Protein AF-A0A380CRY5-F1 (afdb_monomer_lite)

Organism: Sphingobacterium spiritivorum (NCBI:txid258)

Sequence (303 aa):
MSHEGPAIVSTTIEETLVLAEKGNSVLFLAHTAGLASQKNFSAFVPVFWSTIFFPGAGTQTLGASIANTHPAMALFPSGEALDWQWQDLCNHSRGTVLDGEALSISPIVQPIDDFHNNKKLAAIYEIRYGKGKILICGYDLENQLDNRPAARQLRSSLLHYMNSDKFNPQQTLTKGWLINKYTPVEEEEKAGKTTASSDVIIKMPAETQFRKISAQKYEITSTTLALGTIRIKGANIRYPFTYEVWINGRKATLTEDRAGWMKTTYFREDFEDKKLMIEFRPTNGSKPFELKGIEMNPEANGS

Secondar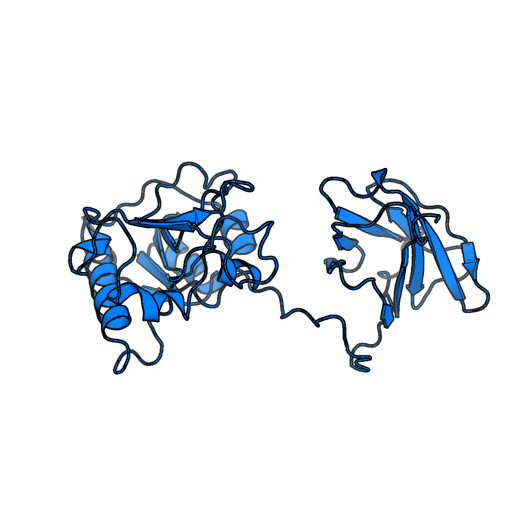y structure (DSSP, 8-state):
---PPSPEEESSHHHHHHHHHTT-EEEEETTSSS-GGGGGGS-SSPPSS-TTTSTTSS--EEEEEE-TTSGGGTTS---SS--GGGHHHHHTB--EE--GGGTT---SEEEEE-TTT--BEESEEEEEETTEEEEEE-B--SSSTTT-HHHHHHHHHHHHHHTSTT-----B--HHHHHHHHSPP-----S----TTSSSEEE--TTEEEEEEETTEEEEEESS--EEEEEEEETT--SSPSEEEEETTEEPP-EE-TTS-EEEEEEGGG-BTTEEEEEEEESSSPPPP-EEEEEEEEPPPP-

pLDDT: mean 82.96, std 16.77, range [30.03, 98.75]

Foldseek 3Di:
DDQADAEAEDAALVVVQVCLLVAHHYEHALLVFFEPLQLQQFALDADDPACVVVPPPSHQFRWKAAQCVQQLNPQAPDDRTDDDLCHQQSVRFGKFFQDDLRPPWDENIWTAGTPVVRTTIHQWTKAHHNNYIYIYHGTPLDPPCVVRVSSVRSVVSNSVCSSDPSRDHDRHDDPVVSCNGTHYDPDDPQPDDPDPPDLEAEAEDNQKDKADPDLFKIKIAGDDFFKWKKWWAWPDQDPVGQKFKAKLNHTFDWDADPVGITMTMDGPVSCDVRMIMIGIGGPPPDDRTGTSYMHIDGDDPDD

Structure (mmCIF, N/CA/C/O backbone):
data_AF-A0A380CRY5-F1
#
_entry.id   AF-A0A380CRY5-F1
#
loop_
_atom_site.group_PDB
_atom_site.id
_atom_site.type_symbol
_atom_site.label_atom_id
_atom_site.label_alt_id
_atom_site.label_comp_id
_atom_site.label_asym_id
_atom_site.label_entity_id
_atom_site.label_seq_id
_atom_site.pdbx_PDB_ins_code
_atom_site.Cartn_x
_atom_site.Cartn_y
_atom_site.Cartn_z
_atom_site.occupancy
_atom_site.B_iso_or_equiv
_atom_site.auth_seq_id
_atom_site.auth_comp_id
_atom_site.auth_asym_id
_atom_site.auth_atom_id
_atom_site.pdbx_PDB_model_num
ATOM 1 N N . MET A 1 1 ? -24.065 -17.528 12.362 1.00 34.31 1 MET A N 1
ATOM 2 C CA . MET A 1 1 ? -22.942 -16.569 12.314 1.00 34.31 1 MET A CA 1
ATOM 3 C C . MET A 1 1 ? -23.296 -15.537 11.263 1.00 34.31 1 MET A C 1
ATOM 5 O O . MET A 1 1 ? -23.758 -15.920 10.200 1.00 34.31 1 MET A O 1
ATOM 9 N N . SER A 1 2 ? -23.258 -14.260 11.622 1.00 34.78 2 SER A N 1
ATOM 10 C CA . SER A 1 2 ? -23.727 -13.139 10.805 1.00 34.78 2 SER A CA 1
ATOM 11 C C . SER A 1 2 ? -22.873 -12.980 9.547 1.00 34.78 2 SER A C 1
ATOM 13 O O . SER A 1 2 ? -21.691 -12.672 9.665 1.00 34.78 2 SER A O 1
ATOM 15 N N . HIS A 1 3 ? -23.467 -13.169 8.367 1.00 36.31 3 HIS A N 1
ATOM 16 C CA . HIS A 1 3 ? -22.875 -12.706 7.114 1.00 36.31 3 HIS A CA 1
ATOM 17 C C . HIS A 1 3 ? -22.735 -11.177 7.188 1.00 36.31 3 HIS A C 1
ATOM 19 O O . HIS A 1 3 ? -23.734 -10.458 7.195 1.00 36.31 3 HIS A O 1
ATOM 25 N N . GLU A 1 4 ? -21.499 -10.690 7.303 1.00 54.69 4 GLU A N 1
ATOM 26 C CA . GLU A 1 4 ? -21.156 -9.309 6.957 1.00 54.69 4 GLU A CA 1
ATOM 27 C C . GLU A 1 4 ? -21.516 -9.108 5.474 1.00 54.69 4 GLU A C 1
ATOM 29 O O . GLU A 1 4 ? -21.344 -10.023 4.667 1.00 54.69 4 GLU A O 1
ATOM 34 N N . GLY A 1 5 ? -22.107 -7.961 5.126 1.00 64.81 5 GLY A N 1
ATOM 35 C CA . GLY A 1 5 ? -22.554 -7.667 3.760 1.00 64.81 5 GLY A CA 1
ATOM 36 C C . GLY A 1 5 ? -21.426 -7.745 2.716 1.00 64.81 5 GLY A C 1
ATOM 37 O O . GLY A 1 5 ? -20.255 -7.879 3.079 1.00 64.81 5 GLY A O 1
ATOM 38 N N . PRO A 1 6 ? -21.756 -7.657 1.414 1.00 87.00 6 PRO A N 1
ATOM 39 C CA . PRO A 1 6 ? -20.765 -7.788 0.351 1.00 87.00 6 PRO A CA 1
ATOM 40 C C . PRO A 1 6 ? -19.624 -6.778 0.516 1.00 87.00 6 PRO A C 1
ATOM 42 O O . PRO A 1 6 ? -19.846 -5.645 0.945 1.00 87.00 6 PRO A O 1
ATOM 45 N N . ALA A 1 7 ? -18.410 -7.187 0.145 1.00 93.50 7 ALA A N 1
ATOM 46 C CA . ALA A 1 7 ? -17.227 -6.339 0.185 1.00 93.50 7 ALA A CA 1
ATOM 47 C C . ALA A 1 7 ? -17.455 -5.020 -0.576 1.00 93.50 7 ALA A C 1
ATOM 49 O O . ALA A 1 7 ? -17.909 -5.019 -1.724 1.00 93.50 7 ALA A O 1
ATOM 50 N N . ILE A 1 8 ? -17.117 -3.903 0.067 1.00 97.31 8 ILE A N 1
ATOM 51 C CA . ILE A 1 8 ? -17.314 -2.546 -0.454 1.00 97.31 8 ILE A CA 1
ATOM 52 C C . ILE A 1 8 ? -15.979 -2.021 -0.978 1.00 97.31 8 ILE A C 1
ATOM 54 O O . ILE A 1 8 ? -14.954 -2.191 -0.325 1.00 97.31 8 ILE A O 1
ATOM 58 N N . VAL A 1 9 ? -15.973 -1.381 -2.145 1.00 97.00 9 VAL A N 1
ATOM 59 C CA . VAL A 1 9 ? -14.764 -0.764 -2.711 1.00 97.00 9 VAL A CA 1
ATOM 60 C C . VAL A 1 9 ? -14.695 0.701 -2.289 1.00 97.00 9 VAL A C 1
ATOM 62 O O . VAL A 1 9 ? -15.703 1.396 -2.357 1.00 97.00 9 VAL A O 1
ATOM 65 N N . SER A 1 10 ? -13.515 1.160 -1.876 1.00 95.94 10 SER A N 1
ATOM 66 C CA . SER A 1 10 ? -13.230 2.565 -1.570 1.00 95.94 10 SER A CA 1
ATOM 67 C C . SER A 1 10 ? -11.856 2.960 -2.110 1.00 95.94 10 SER A C 1
ATOM 69 O O . SER A 1 10 ? -10.966 2.121 -2.259 1.00 95.94 10 SER A O 1
ATOM 71 N N . THR A 1 11 ? -11.682 4.246 -2.398 1.00 92.50 11 THR A N 1
ATOM 72 C CA . THR A 1 11 ? -10.465 4.821 -2.995 1.00 92.50 11 THR A CA 1
ATOM 73 C C . THR A 1 11 ? -9.804 5.868 -2.104 1.00 92.50 11 THR A C 1
ATOM 75 O O . THR A 1 11 ? -8.698 6.320 -2.390 1.00 92.50 11 THR A O 1
ATOM 78 N N . THR A 1 12 ? -10.444 6.226 -0.986 1.00 92.38 12 THR A N 1
ATOM 79 C CA . THR A 1 12 ? -9.917 7.185 -0.008 1.00 92.38 12 THR A CA 1
ATOM 80 C C . THR A 1 12 ? -9.756 6.522 1.349 1.00 92.38 12 THR A C 1
ATOM 82 O O . THR A 1 12 ? -10.525 5.626 1.724 1.00 92.38 12 THR A O 1
ATOM 85 N N . ILE A 1 13 ? -8.744 6.949 2.106 1.00 94.44 13 ILE A N 1
ATOM 86 C CA . ILE A 1 13 ? -8.504 6.363 3.422 1.00 94.44 13 ILE A CA 1
ATOM 87 C C . ILE A 1 13 ? -9.601 6.773 4.410 1.00 94.44 13 ILE A C 1
ATOM 89 O O . ILE A 1 13 ? -10.027 5.967 5.230 1.00 94.44 13 ILE A O 1
ATOM 93 N N . GLU A 1 14 ? -10.129 7.988 4.298 1.00 93.50 14 GLU A N 1
ATOM 94 C CA . GLU A 1 14 ? -11.177 8.514 5.168 1.00 93.50 14 GLU A CA 1
ATOM 95 C C . GLU A 1 14 ? -12.464 7.686 5.062 1.00 93.50 14 GLU A C 1
ATOM 97 O O . GLU A 1 14 ? -13.005 7.246 6.080 1.00 93.50 14 GLU A O 1
ATOM 102 N N . GLU A 1 15 ? -12.926 7.416 3.838 1.00 94.56 15 GLU A N 1
ATOM 103 C CA . GLU A 1 15 ? -14.099 6.574 3.594 1.00 94.56 15 GLU A CA 1
ATOM 104 C C . GLU A 1 15 ? -13.850 5.130 4.050 1.00 94.56 15 GLU A C 1
ATOM 106 O O . GLU A 1 15 ? -14.690 4.547 4.741 1.00 94.56 15 GLU A O 1
ATOM 111 N N . THR A 1 16 ? -12.673 4.578 3.737 1.00 97.19 16 THR A N 1
ATOM 112 C CA . THR A 1 16 ? -12.278 3.222 4.142 1.00 97.19 16 THR A CA 1
ATOM 113 C C . THR A 1 16 ? -12.385 3.031 5.656 1.00 97.19 16 THR A C 1
ATOM 115 O O . THR A 1 16 ? -12.981 2.055 6.120 1.00 97.19 16 THR A O 1
ATOM 118 N N . LEU A 1 17 ? -11.856 3.975 6.442 1.00 97.25 17 LEU A N 1
ATOM 119 C CA . LEU A 1 17 ? -11.892 3.918 7.905 1.00 97.25 17 LEU A CA 1
ATOM 120 C C . LEU A 1 17 ? -13.330 4.006 8.441 1.00 97.25 17 LEU A C 1
ATOM 122 O O . LEU A 1 17 ? -13.690 3.242 9.336 1.00 97.25 17 LEU A O 1
ATOM 126 N N . VAL A 1 18 ? -14.170 4.879 7.869 1.00 97.62 18 VAL A N 1
ATOM 127 C CA . VAL A 1 18 ? -15.589 5.017 8.255 1.00 97.62 18 VAL A CA 1
ATOM 128 C C . VAL A 1 18 ? -16.377 3.737 7.964 1.00 97.62 18 VAL A C 1
ATOM 130 O O . VAL A 1 18 ? -17.196 3.308 8.782 1.00 97.62 18 VAL A O 1
ATOM 133 N N . LEU A 1 19 ? -16.156 3.112 6.806 1.00 97.44 19 LEU A N 1
ATOM 134 C CA . LEU A 1 19 ? -16.817 1.861 6.431 1.00 97.44 19 LEU A CA 1
ATOM 135 C C . LEU A 1 19 ? -16.365 0.696 7.320 1.00 97.44 19 LEU A C 1
ATOM 137 O O . LEU A 1 19 ? -17.208 -0.077 7.787 1.00 97.44 19 LEU A O 1
ATOM 141 N N . ALA A 1 20 ? -15.067 0.593 7.603 1.00 97.38 20 ALA A N 1
ATOM 142 C CA . ALA A 1 20 ? -14.513 -0.447 8.465 1.00 97.38 20 ALA A CA 1
ATOM 143 C C . ALA A 1 20 ? -14.941 -0.282 9.939 1.00 97.38 20 ALA A C 1
ATOM 145 O O . ALA A 1 20 ? -15.274 -1.267 10.596 1.00 97.38 20 ALA A O 1
ATOM 146 N N . GLU A 1 21 ? -15.058 0.943 10.466 1.00 97.19 21 GLU A N 1
ATOM 147 C CA . GLU A 1 21 ? -15.609 1.195 11.813 1.00 97.19 21 GLU A CA 1
ATOM 148 C C . GLU A 1 21 ? -17.047 0.673 11.973 1.00 97.19 21 GLU A C 1
ATOM 150 O O . GLU A 1 21 ? -17.421 0.185 13.045 1.00 97.19 21 GLU A O 1
ATOM 155 N N . LYS A 1 22 ? -17.833 0.699 10.889 1.00 96.56 22 LYS A N 1
ATOM 156 C CA . LYS A 1 22 ? -19.193 0.139 10.829 1.00 96.56 22 LYS A CA 1
ATOM 157 C C . LYS A 1 22 ? -19.232 -1.392 10.710 1.00 96.56 22 LYS A C 1
ATOM 159 O O . LYS A 1 22 ? -20.323 -1.952 10.710 1.00 96.56 22 LYS A O 1
ATOM 164 N N . GLY A 1 23 ? -18.083 -2.067 10.637 1.00 96.62 23 GLY A N 1
ATOM 165 C CA . GLY A 1 23 ? -17.997 -3.527 10.533 1.00 96.62 23 GLY A CA 1
ATOM 166 C C . GLY A 1 23 ? -18.005 -4.071 9.105 1.00 96.62 23 GLY A C 1
ATOM 167 O O . GLY A 1 23 ? -18.212 -5.263 8.920 1.00 96.62 23 GLY A O 1
ATOM 168 N N . ASN A 1 24 ? -17.801 -3.228 8.089 1.00 97.62 24 ASN A N 1
ATOM 169 C CA . ASN A 1 24 ? -17.766 -3.702 6.705 1.00 97.62 24 ASN A CA 1
ATOM 170 C C . ASN A 1 24 ? -16.409 -4.322 6.347 1.00 97.62 24 ASN A C 1
ATOM 172 O O . ASN A 1 24 ? -15.367 -3.959 6.903 1.00 97.62 24 ASN A O 1
ATOM 176 N N . SER A 1 25 ? -16.436 -5.214 5.357 1.00 98.25 25 SER A N 1
ATOM 177 C CA . SER A 1 25 ? -15.247 -5.642 4.619 1.00 98.25 25 SER A CA 1
ATOM 178 C C . SER A 1 25 ? -14.990 -4.659 3.475 1.00 98.25 25 SER A C 1
ATOM 180 O O . SER A 1 25 ? -15.865 -4.456 2.634 1.00 98.25 25 SER A O 1
ATOM 182 N N . VAL A 1 26 ? -13.813 -4.030 3.447 1.00 98.56 26 VAL A N 1
ATOM 183 C CA . VAL A 1 26 ? -13.494 -2.932 2.520 1.00 98.56 26 VAL A CA 1
ATOM 184 C C . VAL A 1 26 ? -12.284 -3.278 1.655 1.00 98.56 26 VAL A C 1
ATOM 186 O O . VAL A 1 26 ? -11.219 -3.602 2.177 1.00 98.56 26 VAL A O 1
ATOM 189 N N . LEU A 1 27 ? -12.441 -3.205 0.333 1.00 98.62 27 LEU A N 1
ATOM 190 C CA . LEU A 1 27 ? -11.341 -3.224 -0.626 1.00 98.62 27 LEU A CA 1
ATOM 191 C C . LEU A 1 27 ? -10.891 -1.781 -0.826 1.00 98.62 27 LEU A C 1
ATOM 193 O O . LEU A 1 27 ? -11.575 -1.006 -1.494 1.00 98.62 27 LEU A O 1
ATOM 197 N N . PHE A 1 28 ? -9.753 -1.428 -0.243 1.00 98.44 28 PHE A N 1
ATOM 198 C CA . PHE A 1 28 ? -9.174 -0.102 -0.383 1.00 98.44 28 PHE A CA 1
ATOM 199 C C . PHE A 1 28 ? -8.187 -0.073 -1.555 1.00 98.44 28 PHE A C 1
ATOM 201 O O . PHE A 1 28 ? -7.114 -0.679 -1.490 1.00 98.44 28 PHE A O 1
ATOM 208 N N . LEU A 1 29 ? -8.553 0.628 -2.631 1.00 97.31 29 LEU A N 1
ATOM 209 C CA . LEU A 1 29 ? -7.728 0.812 -3.825 1.00 97.31 29 LEU A CA 1
ATOM 210 C C . LEU A 1 29 ? -6.780 2.004 -3.647 1.00 97.31 29 LEU A C 1
ATOM 212 O O . LEU A 1 29 ? -7.052 3.121 -4.075 1.00 97.31 29 LEU A O 1
ATOM 216 N N . ALA A 1 30 ? -5.619 1.747 -3.056 1.00 95.12 30 ALA A N 1
ATOM 217 C CA . ALA A 1 30 ? -4.617 2.742 -2.690 1.00 95.12 30 ALA A CA 1
ATOM 218 C C . ALA A 1 30 ? -3.730 3.235 -3.856 1.00 95.12 30 ALA A C 1
ATOM 220 O O . ALA A 1 30 ? -2.752 3.940 -3.622 1.00 95.12 30 ALA A O 1
ATOM 221 N N . HIS A 1 31 ? -4.042 2.900 -5.110 1.00 91.06 31 HIS A N 1
ATOM 222 C CA . HIS A 1 31 ? -3.256 3.278 -6.298 1.00 91.06 31 HIS A CA 1
ATOM 223 C C . HIS A 1 31 ? -3.110 4.799 -6.523 1.00 91.06 31 HIS A C 1
ATOM 225 O O . HIS A 1 31 ? -2.147 5.261 -7.144 1.00 91.06 31 HIS A O 1
ATOM 231 N N . THR A 1 32 ? -4.019 5.603 -5.970 1.00 85.25 32 THR A N 1
ATOM 232 C CA . THR A 1 32 ? -3.956 7.076 -5.957 1.00 85.25 32 THR A CA 1
ATOM 233 C C . THR A 1 32 ? -3.690 7.661 -4.568 1.00 85.25 32 THR A C 1
ATOM 235 O O . THR A 1 32 ? -3.404 8.853 -4.459 1.00 85.25 32 THR A O 1
ATOM 238 N N . ALA A 1 33 ? -3.706 6.835 -3.521 1.00 80.88 33 ALA A N 1
ATOM 239 C CA . ALA A 1 33 ? -3.576 7.255 -2.131 1.00 80.88 33 ALA A CA 1
ATOM 240 C C . ALA A 1 33 ? -2.107 7.365 -1.683 1.00 80.88 33 ALA A C 1
ATOM 242 O O . ALA A 1 33 ? -1.236 6.643 -2.168 1.00 80.88 33 ALA A O 1
ATOM 243 N N . GLY A 1 34 ? -1.825 8.261 -0.737 1.00 78.62 34 GLY A N 1
ATOM 244 C CA . GLY A 1 34 ? -0.497 8.443 -0.144 1.00 78.62 34 GLY A CA 1
ATOM 245 C C . GLY A 1 34 ? 0.483 9.266 -0.988 1.00 78.62 34 GLY A C 1
ATOM 246 O O . GLY A 1 34 ? 0.093 10.111 -1.799 1.00 78.62 34 GLY A O 1
ATOM 247 N N . LEU A 1 35 ? 1.782 9.029 -0.797 1.00 71.44 35 LEU A N 1
ATOM 248 C CA . LEU A 1 35 ? 2.868 9.838 -1.369 1.00 71.44 35 LEU A CA 1
ATOM 249 C C . LEU A 1 35 ? 3.182 9.473 -2.825 1.00 71.44 35 LEU A C 1
ATOM 251 O O . LEU A 1 35 ? 3.187 8.300 -3.190 1.00 71.44 35 LEU A O 1
ATOM 255 N N . ALA A 1 36 ? 3.570 10.457 -3.642 1.00 70.75 36 ALA A N 1
ATOM 256 C CA . ALA A 1 36 ? 3.992 10.219 -5.027 1.00 70.75 36 ALA A CA 1
ATOM 257 C C . ALA A 1 36 ? 5.181 9.243 -5.131 1.00 70.75 36 ALA A C 1
ATOM 259 O O . ALA A 1 36 ? 5.222 8.411 -6.038 1.00 70.75 36 ALA A O 1
ATOM 260 N N . SER A 1 37 ? 6.105 9.281 -4.164 1.00 73.88 37 SER A N 1
ATOM 261 C CA . SER A 1 37 ? 7.259 8.375 -4.084 1.00 73.88 37 SER A CA 1
ATOM 262 C C . SER A 1 37 ? 6.879 6.896 -3.959 1.00 73.88 37 SER A C 1
ATOM 264 O O . SER A 1 37 ? 7.658 6.037 -4.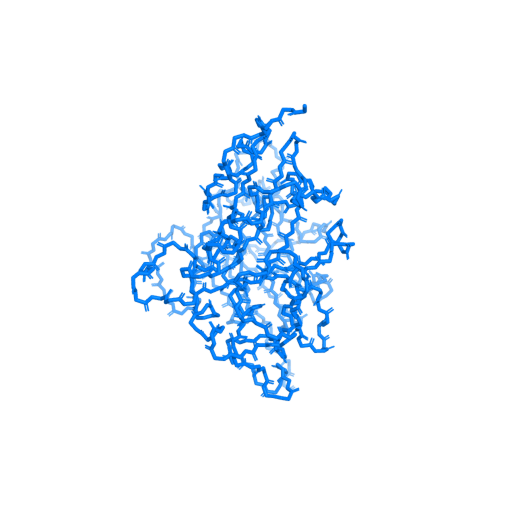372 1.00 73.88 37 SER A O 1
ATOM 266 N N . GLN A 1 38 ? 5.672 6.586 -3.470 1.00 83.00 38 GLN A N 1
ATOM 267 C CA . GLN A 1 38 ? 5.172 5.213 -3.360 1.00 83.00 38 GLN A CA 1
ATOM 268 C C . GLN A 1 38 ? 4.955 4.540 -4.720 1.00 83.00 38 GLN A C 1
ATOM 270 O O . GLN A 1 38 ? 4.955 3.310 -4.787 1.00 83.00 38 GLN A O 1
ATOM 275 N N . LYS A 1 39 ? 4.847 5.309 -5.813 1.00 79.44 39 LYS A N 1
ATOM 276 C CA . LYS A 1 39 ? 4.824 4.768 -7.184 1.00 79.44 39 LYS A CA 1
ATOM 277 C C . LYS A 1 39 ? 6.084 3.955 -7.501 1.00 79.44 39 LYS A C 1
ATOM 279 O O . LYS A 1 39 ? 6.013 2.952 -8.194 1.00 79.44 39 LYS A O 1
ATOM 284 N N . ASN A 1 40 ? 7.228 4.324 -6.922 1.00 81.56 40 ASN A N 1
ATOM 285 C CA . ASN A 1 40 ? 8.501 3.642 -7.177 1.00 81.56 40 ASN A CA 1
ATOM 286 C C . ASN A 1 40 ? 8.624 2.293 -6.443 1.00 81.56 40 ASN A C 1
ATOM 288 O O . ASN A 1 40 ? 9.578 1.555 -6.685 1.00 81.56 40 ASN A O 1
ATOM 292 N N . PHE A 1 41 ? 7.698 1.980 -5.529 1.00 88.94 41 PHE A N 1
ATOM 293 C CA . PHE A 1 41 ? 7.701 0.756 -4.719 1.00 88.94 41 PHE A CA 1
ATOM 294 C C . PHE A 1 41 ? 6.880 -0.378 -5.333 1.00 88.94 41 PHE A C 1
ATOM 296 O O . PHE A 1 41 ? 6.654 -1.389 -4.676 1.00 88.94 41 PHE A O 1
ATOM 303 N N . SER A 1 42 ? 6.410 -0.216 -6.567 1.00 88.25 42 SER A N 1
ATOM 304 C CA . SER A 1 42 ? 5.723 -1.265 -7.308 1.00 88.25 42 SER A CA 1
ATOM 305 C C . SER A 1 42 ? 5.972 -1.054 -8.797 1.00 88.25 42 SER A C 1
ATOM 307 O O . SER A 1 42 ? 5.442 -0.125 -9.398 1.00 88.25 42 SER A O 1
ATOM 309 N N . ALA A 1 43 ? 6.810 -1.900 -9.388 1.00 89.56 43 ALA A N 1
ATOM 310 C CA . ALA A 1 43 ? 7.187 -1.806 -10.791 1.00 89.56 43 ALA A CA 1
ATOM 311 C C . ALA A 1 43 ? 7.313 -3.202 -11.403 1.00 89.56 43 ALA A C 1
ATOM 313 O O . ALA A 1 43 ? 7.710 -4.150 -10.728 1.00 89.56 43 ALA A O 1
ATOM 314 N N . PHE A 1 44 ? 6.985 -3.316 -12.691 1.00 93.00 44 PHE A N 1
ATOM 315 C CA . PHE A 1 44 ? 7.149 -4.569 -13.430 1.00 93.00 44 PHE A CA 1
ATOM 316 C C . PHE A 1 44 ? 8.616 -4.819 -13.775 1.00 93.00 44 PHE A C 1
ATOM 318 O O . PHE A 1 44 ? 9.122 -5.927 -13.622 1.00 93.00 44 PHE A O 1
ATOM 325 N N . VAL A 1 45 ? 9.306 -3.768 -14.225 1.00 89.88 45 VAL A N 1
ATOM 326 C CA . VAL A 1 45 ? 10.729 -3.834 -14.549 1.00 89.88 45 VAL A CA 1
ATOM 327 C C . VAL A 1 45 ? 11.525 -3.628 -13.259 1.00 89.88 45 VAL A C 1
ATOM 329 O O . VAL A 1 45 ? 11.389 -2.571 -12.629 1.00 89.88 45 VAL A O 1
ATOM 332 N N . PRO A 1 46 ? 12.340 -4.613 -12.846 1.00 88.00 46 PRO A N 1
ATOM 333 C CA . PRO A 1 46 ? 13.180 -4.457 -11.678 1.00 88.00 46 PRO A CA 1
ATOM 334 C C . PRO A 1 46 ? 14.320 -3.479 -11.965 1.00 88.00 46 PRO A C 1
ATOM 336 O O . PRO A 1 46 ? 14.709 -3.243 -13.110 1.00 88.00 46 PRO A O 1
ATOM 339 N N . VAL A 1 47 ? 14.902 -2.941 -10.902 1.00 84.06 47 VAL A N 1
ATOM 340 C CA . VAL A 1 47 ? 16.150 -2.189 -10.977 1.00 84.06 47 VAL A CA 1
ATOM 341 C C . VAL A 1 47 ? 17.243 -3.082 -11.568 1.00 84.06 47 VAL A C 1
ATOM 343 O O . VAL A 1 47 ? 17.458 -4.209 -11.118 1.00 84.06 47 VAL A O 1
ATOM 346 N N . PHE A 1 48 ? 17.971 -2.567 -12.559 1.00 76.44 48 PHE A N 1
ATOM 347 C CA . PHE A 1 48 ? 19.168 -3.230 -13.060 1.00 76.44 48 PHE A CA 1
ATOM 348 C C . PHE A 1 48 ? 20.315 -3.018 -12.066 1.00 76.44 48 PHE A C 1
ATOM 350 O O . PHE A 1 48 ? 20.781 -1.898 -11.879 1.00 76.44 48 PHE A O 1
ATOM 357 N N . TRP A 1 49 ? 20.770 -4.099 -11.431 1.00 70.50 49 TRP A N 1
ATOM 358 C CA . TRP A 1 49 ? 21.896 -4.147 -10.488 1.00 70.50 49 TRP A CA 1
ATOM 359 C C . TRP A 1 49 ? 21.703 -3.392 -9.162 1.00 70.50 49 TRP A C 1
ATOM 361 O O . TRP A 1 49 ? 21.757 -4.036 -8.119 1.00 70.50 49 TRP A O 1
ATOM 371 N N . SER A 1 50 ? 21.476 -2.072 -9.167 1.00 72.75 50 SER A N 1
ATOM 372 C CA . SER A 1 50 ? 21.091 -1.307 -7.971 1.00 72.75 50 SER A CA 1
ATOM 373 C C . SER A 1 50 ? 20.654 0.136 -8.262 1.00 72.75 50 SER A C 1
ATOM 375 O O . SER A 1 50 ? 21.151 0.792 -9.178 1.00 72.75 50 SER A O 1
ATOM 377 N N . THR A 1 51 ? 19.783 0.665 -7.397 1.00 74.38 51 THR A N 1
ATOM 378 C CA . THR A 1 51 ? 19.307 2.057 -7.399 1.00 74.38 51 THR A CA 1
ATOM 379 C C . THR A 1 51 ? 20.423 3.091 -7.253 1.00 74.38 51 THR A C 1
ATOM 381 O O . THR A 1 51 ? 20.264 4.211 -7.732 1.00 74.38 51 THR A O 1
ATOM 384 N N . ILE A 1 52 ? 21.561 2.731 -6.645 1.00 73.06 52 ILE A N 1
ATOM 385 C CA . ILE A 1 52 ? 22.703 3.645 -6.473 1.00 73.06 52 ILE A CA 1
ATOM 386 C C . ILE A 1 52 ? 23.371 3.965 -7.816 1.00 73.06 52 ILE A C 1
ATOM 388 O O . ILE A 1 52 ? 23.811 5.093 -8.029 1.00 73.06 52 ILE A O 1
ATOM 392 N N . PHE A 1 53 ? 23.425 2.998 -8.736 1.00 66.38 53 PHE A N 1
ATOM 393 C CA . PHE A 1 53 ? 24.058 3.179 -10.047 1.00 66.38 53 PHE A CA 1
ATOM 394 C C . PHE A 1 53 ? 23.107 3.758 -11.098 1.00 66.38 53 PHE A C 1
ATOM 396 O O . PHE A 1 53 ? 23.567 4.315 -12.092 1.00 66.38 53 PHE A O 1
ATOM 403 N N . PHE A 1 54 ? 21.794 3.667 -10.868 1.00 67.31 54 PHE A N 1
ATOM 404 C CA . PHE A 1 54 ? 20.763 4.168 -11.781 1.00 67.31 54 PHE A CA 1
ATOM 405 C C . PHE A 1 54 ? 19.777 5.106 -11.065 1.00 67.31 54 PHE A C 1
ATOM 407 O O . PHE A 1 54 ? 18.575 4.813 -10.988 1.00 67.31 54 PHE A O 1
ATOM 414 N N . PRO A 1 55 ? 20.256 6.247 -10.529 1.00 63.50 55 PRO A N 1
ATOM 415 C CA . PRO A 1 55 ? 19.380 7.223 -9.900 1.00 63.50 55 PRO A CA 1
ATOM 416 C C . PRO A 1 55 ? 18.370 7.753 -10.928 1.00 63.50 55 PRO A C 1
ATOM 418 O O . PRO A 1 55 ? 18.730 8.140 -12.036 1.00 63.50 55 PRO A O 1
ATOM 421 N N . GLY A 1 56 ? 17.086 7.766 -10.562 1.00 63.38 56 GLY A N 1
ATOM 422 C CA . GLY A 1 56 ? 16.014 8.262 -11.434 1.00 63.38 56 GLY A CA 1
ATOM 423 C C . GLY A 1 56 ? 15.389 7.226 -12.376 1.00 63.38 56 GLY A C 1
ATOM 424 O O . GLY A 1 56 ? 14.539 7.602 -13.176 1.00 63.38 56 GLY A O 1
ATOM 425 N N . ALA A 1 57 ? 15.715 5.934 -12.249 1.00 64.62 57 ALA A N 1
ATOM 426 C CA . ALA A 1 57 ? 15.118 4.854 -13.051 1.00 64.62 57 ALA A CA 1
ATOM 427 C C . ALA A 1 57 ? 13.597 4.646 -12.847 1.00 64.62 57 ALA A C 1
ATOM 429 O O . ALA A 1 57 ? 12.999 3.796 -13.500 1.00 64.62 57 ALA A O 1
ATOM 430 N N . GLY A 1 58 ? 12.960 5.386 -11.931 1.00 71.56 58 GLY A N 1
ATOM 431 C CA . GLY A 1 58 ? 11.514 5.302 -11.682 1.00 71.56 58 GLY A CA 1
ATOM 432 C C . GLY A 1 58 ? 11.058 4.033 -10.951 1.00 71.56 58 GLY A C 1
ATOM 433 O O . GLY A 1 58 ? 9.864 3.815 -10.793 1.00 71.56 58 GLY A O 1
ATOM 434 N N . THR A 1 59 ? 11.992 3.205 -10.478 1.00 82.62 59 THR A N 1
ATOM 435 C CA . THR A 1 59 ? 11.731 2.010 -9.666 1.00 82.62 59 THR A CA 1
ATOM 436 C C . THR A 1 59 ? 12.777 1.897 -8.562 1.00 82.62 59 THR A C 1
ATOM 438 O O . THR A 1 59 ? 13.931 2.288 -8.743 1.00 82.62 59 THR A O 1
ATOM 441 N N . GLN A 1 60 ? 12.366 1.389 -7.402 1.00 85.88 60 GLN A N 1
ATOM 442 C CA . GLN A 1 60 ? 13.260 0.994 -6.309 1.00 85.88 60 GLN A CA 1
ATOM 443 C C . GLN A 1 60 ? 13.196 -0.510 -6.031 1.00 85.88 60 GLN A C 1
ATOM 445 O O . GLN A 1 60 ? 13.722 -0.962 -5.023 1.00 85.88 60 GLN A O 1
ATOM 450 N N . THR A 1 61 ? 12.544 -1.289 -6.899 1.00 91.44 61 THR A N 1
ATOM 451 C CA . THR A 1 61 ? 12.234 -2.695 -6.614 1.00 91.44 61 THR A CA 1
ATOM 452 C C . THR A 1 61 ? 13.016 -3.665 -7.490 1.00 91.44 61 THR A C 1
ATOM 454 O O . THR A 1 61 ? 13.308 -3.369 -8.644 1.00 91.44 61 THR A O 1
ATOM 457 N N . LEU A 1 62 ? 13.340 -4.839 -6.954 1.00 92.38 62 LEU A N 1
ATOM 458 C CA . LEU A 1 62 ? 14.042 -5.944 -7.618 1.00 92.38 62 LEU A CA 1
ATOM 459 C C . LEU A 1 62 ? 13.073 -7.022 -8.145 1.00 92.38 62 LEU A C 1
ATOM 461 O O . LEU A 1 62 ? 13.489 -8.130 -8.472 1.00 92.38 62 LEU A O 1
ATOM 465 N N . GLY A 1 63 ? 11.778 -6.705 -8.215 1.00 93.44 63 GLY A N 1
ATOM 466 C CA . GLY A 1 63 ? 10.688 -7.628 -8.534 1.00 93.44 63 GLY A CA 1
ATOM 467 C C . GLY A 1 63 ? 9.679 -7.706 -7.390 1.00 93.44 63 GLY A C 1
ATOM 468 O O . GLY A 1 63 ? 9.607 -6.801 -6.556 1.00 93.44 63 GLY A O 1
ATOM 469 N N . ALA A 1 64 ? 8.903 -8.788 -7.329 1.00 96.38 64 ALA A N 1
ATOM 470 C CA . ALA A 1 64 ? 7.981 -9.048 -6.227 1.00 96.38 64 ALA A CA 1
ATOM 471 C C . ALA A 1 64 ? 7.918 -10.539 -5.884 1.00 96.38 64 ALA A C 1
ATOM 473 O O . ALA A 1 64 ? 8.010 -11.385 -6.771 1.00 96.38 64 ALA A O 1
ATOM 474 N N . SER A 1 65 ? 7.720 -10.831 -4.601 1.00 97.50 65 SER A N 1
ATOM 475 C CA . SER A 1 65 ? 7.300 -12.134 -4.096 1.00 97.50 65 SER A CA 1
ATOM 476 C C . SER A 1 65 ? 5.780 -12.148 -3.950 1.00 97.50 65 SER A C 1
ATOM 478 O O . SER A 1 65 ? 5.187 -11.229 -3.377 1.00 97.50 65 SER A O 1
ATOM 480 N N . ILE A 1 66 ? 5.144 -13.180 -4.497 1.00 98.50 66 ILE A N 1
ATOM 481 C CA . ILE A 1 66 ? 3.692 -13.331 -4.541 1.00 98.50 66 ILE A CA 1
ATOM 482 C C . ILE A 1 66 ? 3.316 -14.601 -3.791 1.00 98.50 66 ILE A C 1
ATOM 484 O O . ILE A 1 66 ? 3.768 -15.693 -4.132 1.00 98.50 66 ILE A O 1
ATOM 488 N N . ALA A 1 67 ? 2.430 -14.476 -2.806 1.00 98.12 67 ALA A N 1
ATOM 489 C CA . ALA A 1 67 ? 1.828 -15.619 -2.136 1.00 98.12 67 ALA A CA 1
ATOM 490 C C . ALA A 1 67 ? 0.752 -16.245 -3.046 1.00 98.12 67 ALA A C 1
ATOM 492 O O . ALA A 1 67 ? -0.445 -16.079 -2.823 1.00 98.12 67 ALA A O 1
ATOM 493 N N . ASN A 1 68 ? 1.168 -16.943 -4.105 1.00 97.06 68 ASN A N 1
ATOM 494 C CA . ASN A 1 68 ? 0.280 -17.521 -5.125 1.00 97.06 68 ASN A CA 1
ATOM 495 C C . ASN A 1 68 ? -0.722 -18.556 -4.577 1.00 97.06 68 ASN A C 1
ATOM 497 O O . ASN A 1 68 ? -1.790 -18.747 -5.150 1.00 97.06 68 ASN A O 1
ATOM 501 N N . THR A 1 69 ? -0.407 -19.195 -3.450 1.00 97.50 69 THR A N 1
ATOM 502 C CA . THR A 1 69 ? -1.303 -20.120 -2.739 1.00 97.50 69 THR A CA 1
ATOM 503 C C . THR A 1 69 ? -2.293 -19.411 -1.808 1.00 97.50 69 THR A C 1
ATOM 505 O O . THR A 1 69 ? -3.197 -20.052 -1.266 1.00 97.50 69 THR A O 1
ATOM 508 N N . HIS A 1 70 ? -2.164 -18.092 -1.619 1.00 98.25 70 HIS A N 1
ATOM 509 C CA . HIS A 1 70 ? -3.087 -17.314 -0.800 1.00 98.25 70 HIS A CA 1
ATOM 510 C C . HIS A 1 70 ? -4.492 -17.314 -1.429 1.00 98.25 70 HIS A C 1
ATOM 512 O O . HIS A 1 70 ? -4.614 -17.107 -2.638 1.00 98.25 70 HIS A O 1
ATOM 518 N N . PRO A 1 71 ? -5.584 -17.456 -0.651 1.00 98.19 71 PRO A N 1
ATOM 519 C CA . PRO A 1 71 ? -6.938 -17.511 -1.208 1.00 98.19 71 PRO A CA 1
ATOM 520 C C . PRO A 1 71 ? -7.336 -16.291 -2.058 1.00 98.19 71 PRO A C 1
ATOM 522 O O . PRO A 1 71 ? -8.111 -16.433 -2.999 1.00 98.19 71 PRO A O 1
ATOM 525 N N . ALA A 1 72 ? -6.761 -15.116 -1.778 1.00 98.06 72 ALA A N 1
ATOM 526 C CA . ALA A 1 72 ? -6.921 -13.905 -2.594 1.00 98.06 72 ALA A CA 1
ATOM 527 C C . ALA A 1 72 ? -6.447 -14.060 -4.052 1.00 98.06 72 ALA A C 1
ATOM 529 O O . ALA A 1 72 ? -6.934 -13.347 -4.928 1.00 98.06 72 ALA A O 1
ATOM 530 N N . MET A 1 73 ? -5.527 -14.992 -4.318 1.00 98.19 73 MET A N 1
ATOM 531 C CA . MET A 1 73 ? -4.963 -15.273 -5.643 1.00 98.19 73 MET A CA 1
ATOM 532 C C . MET A 1 73 ? -5.632 -16.455 -6.351 1.00 98.19 73 MET A C 1
ATOM 534 O O . MET A 1 73 ? -5.302 -16.739 -7.495 1.00 98.19 73 MET A O 1
ATOM 538 N N . ALA A 1 74 ? -6.600 -17.132 -5.722 1.00 97.69 74 ALA A N 1
ATOM 539 C CA . ALA A 1 74 ? -7.154 -18.390 -6.232 1.00 97.69 74 ALA A CA 1
ATOM 540 C C . ALA A 1 74 ? -7.794 -18.287 -7.629 1.00 97.69 74 ALA A C 1
ATOM 542 O O . ALA A 1 74 ? -7.838 -19.278 -8.355 1.00 97.69 74 ALA A O 1
ATOM 543 N N . LEU A 1 75 ? -8.299 -17.106 -8.004 1.00 98.06 75 LEU A N 1
ATOM 544 C CA . LEU A 1 75 ? -8.901 -16.851 -9.314 1.00 98.06 75 LEU A CA 1
ATOM 545 C C . LEU A 1 75 ? -8.041 -15.927 -10.186 1.00 98.06 75 LEU A C 1
ATOM 547 O O . LEU A 1 75 ? -8.518 -15.450 -11.212 1.00 98.06 75 LEU A O 1
ATOM 551 N N . PHE A 1 76 ? -6.794 -15.651 -9.808 1.00 98.06 76 PHE A N 1
ATOM 552 C CA . PHE A 1 76 ? -5.869 -14.858 -10.607 1.00 98.06 76 PHE A CA 1
ATOM 553 C C . PHE A 1 76 ? -4.664 -15.722 -11.003 1.00 98.06 76 PHE A C 1
ATOM 555 O O . PHE A 1 76 ? -3.943 -16.189 -10.124 1.00 98.06 76 PHE A O 1
ATOM 562 N N . PRO A 1 77 ? -4.424 -15.968 -12.304 1.00 93.94 77 PRO A N 1
ATOM 563 C CA . PRO A 1 77 ? -3.364 -16.871 -12.738 1.00 93.94 77 PRO A CA 1
ATOM 564 C C . PRO A 1 77 ? -1.992 -16.226 -12.501 1.00 93.94 77 PRO A C 1
ATOM 566 O O . PRO A 1 77 ? -1.493 -15.487 -13.345 1.00 93.94 77 PRO A O 1
ATOM 569 N N . SER A 1 78 ? -1.387 -16.476 -11.337 1.00 95.12 78 SER A N 1
ATOM 570 C CA . SER A 1 78 ? -0.069 -15.958 -10.957 1.00 95.12 78 SER A CA 1
ATOM 571 C C . SER A 1 78 ? 0.831 -17.042 -10.378 1.00 95.12 78 SER A C 1
ATOM 573 O O . SER A 1 78 ? 0.386 -17.891 -9.609 1.00 95.12 78 SER A O 1
ATOM 575 N N . GLY A 1 79 ? 2.119 -16.973 -10.722 1.00 96.75 79 GLY A N 1
ATOM 576 C CA . GLY A 1 79 ? 3.184 -17.669 -10.004 1.00 96.75 79 GLY A CA 1
ATOM 577 C C . GLY A 1 79 ? 3.626 -16.896 -8.758 1.00 96.75 79 GLY A C 1
ATOM 578 O O . GLY A 1 79 ? 2.961 -15.949 -8.335 1.00 96.75 79 GLY A O 1
ATOM 579 N N . GLU A 1 80 ? 4.767 -17.293 -8.193 1.00 97.31 80 GLU A N 1
ATOM 580 C CA . GLU A 1 80 ? 5.382 -16.659 -7.011 1.00 97.31 80 GLU A CA 1
ATOM 581 C C . GLU A 1 80 ? 6.155 -15.365 -7.332 1.00 97.31 80 GLU A C 1
ATOM 583 O O . GLU A 1 80 ? 6.616 -14.675 -6.424 1.00 97.31 80 GLU A O 1
ATOM 588 N N . ALA A 1 81 ? 6.282 -15.028 -8.617 1.00 96.56 81 ALA A N 1
ATOM 589 C CA . ALA A 1 81 ? 6.956 -13.841 -9.127 1.00 96.56 81 ALA A CA 1
ATOM 590 C C . ALA A 1 81 ? 6.103 -13.140 -10.197 1.00 96.56 81 ALA A C 1
ATOM 592 O O . ALA A 1 81 ? 5.139 -13.713 -10.714 1.00 96.56 81 ALA A O 1
ATOM 593 N N . LEU A 1 82 ? 6.465 -11.895 -10.520 1.00 95.31 82 LEU A N 1
ATOM 594 C CA . LEU A 1 82 ? 5.813 -11.124 -11.579 1.00 95.31 82 LEU A CA 1
ATOM 595 C C . LEU A 1 82 ? 6.018 -11.794 -12.946 1.00 95.31 82 LEU A C 1
ATOM 597 O O . LEU A 1 82 ? 7.106 -12.262 -13.270 1.00 95.31 82 LEU A O 1
ATOM 601 N N . ASP A 1 83 ? 4.964 -11.775 -13.750 1.00 96.12 83 ASP A N 1
ATOM 602 C CA . ASP A 1 83 ? 4.897 -12.263 -15.129 1.00 96.12 83 ASP A CA 1
ATOM 603 C C . ASP A 1 83 ? 3.931 -11.338 -15.906 1.00 96.12 83 ASP A C 1
ATOM 605 O O . ASP A 1 83 ? 3.380 -10.398 -15.325 1.00 96.12 83 ASP A O 1
ATOM 609 N N . TRP A 1 84 ? 3.751 -11.518 -17.211 1.00 95.38 84 TRP A N 1
ATOM 610 C CA . TRP A 1 84 ? 3.153 -10.537 -18.130 1.00 95.38 84 TRP A CA 1
ATOM 611 C C . TRP A 1 84 ? 1.782 -9.970 -17.725 1.00 95.38 84 TRP A C 1
ATOM 613 O O . TRP A 1 84 ? 1.493 -8.805 -17.994 1.00 95.38 84 TRP A O 1
ATOM 623 N N . GLN A 1 85 ? 0.949 -10.737 -17.023 1.00 95.19 85 GLN A N 1
ATOM 624 C CA . GLN A 1 85 ? -0.325 -10.280 -16.456 1.00 95.19 85 GLN A CA 1
ATOM 625 C C . GLN A 1 85 ? -0.168 -9.150 -15.424 1.00 95.19 85 GLN A C 1
ATOM 627 O O . GLN A 1 85 ? -1.109 -8.396 -15.187 1.00 95.19 85 GLN A O 1
ATOM 632 N N . TRP A 1 86 ? 1.011 -9.002 -14.823 1.00 96.88 86 TRP A N 1
ATOM 633 C CA . TRP A 1 86 ? 1.328 -7.944 -13.867 1.00 96.88 86 TRP A CA 1
ATOM 634 C C . TRP A 1 86 ? 1.801 -6.644 -14.515 1.00 96.88 86 TRP A C 1
ATOM 636 O O . TRP A 1 86 ? 1.800 -5.612 -13.849 1.00 96.88 86 TRP A O 1
ATOM 646 N N . GLN A 1 87 ? 2.178 -6.656 -15.797 1.00 94.81 87 GLN A N 1
ATOM 647 C CA . GLN A 1 87 ? 2.759 -5.487 -16.458 1.00 94.81 87 GLN A CA 1
ATOM 648 C C . GLN A 1 87 ? 1.812 -4.277 -16.427 1.00 94.81 87 GLN A C 1
ATOM 650 O O . GLN A 1 87 ? 2.196 -3.197 -15.981 1.00 94.81 87 GLN A O 1
ATOM 655 N N . ASP A 1 88 ? 0.561 -4.472 -16.847 1.00 93.31 88 ASP A N 1
ATOM 656 C CA . ASP A 1 88 ? -0.469 -3.427 -16.817 1.00 93.31 88 ASP A CA 1
ATOM 657 C C . ASP A 1 88 ? -0.799 -2.975 -15.386 1.00 93.31 88 ASP A C 1
ATOM 659 O O . ASP A 1 88 ? -0.947 -1.782 -15.125 1.00 93.31 88 ASP A O 1
ATOM 663 N N . LEU A 1 89 ? -0.868 -3.919 -14.443 1.00 95.81 89 LEU A N 1
ATOM 664 C CA . LEU A 1 89 ? -1.130 -3.621 -13.036 1.00 95.81 89 LEU A CA 1
ATOM 665 C C . LEU A 1 89 ? -0.058 -2.683 -12.476 1.00 95.81 89 LEU A C 1
ATOM 667 O O . LEU A 1 89 ? -0.380 -1.654 -11.885 1.00 95.81 89 LEU A O 1
ATOM 671 N N . CYS A 1 90 ? 1.215 -3.003 -12.706 1.00 94.19 90 CYS A N 1
ATOM 672 C CA . CYS A 1 90 ? 2.341 -2.229 -12.201 1.00 94.19 90 CYS A CA 1
ATOM 673 C C . CYS A 1 90 ? 2.428 -0.809 -12.785 1.00 94.19 90 CYS A C 1
ATOM 675 O O . CYS A 1 90 ? 2.888 0.088 -12.079 1.00 94.19 90 CYS A O 1
ATOM 677 N N . ASN A 1 91 ? 1.952 -0.567 -14.014 1.00 87.25 91 ASN A N 1
ATOM 678 C CA . ASN A 1 91 ? 1.947 0.773 -14.626 1.00 87.25 91 ASN A CA 1
ATOM 679 C C . ASN A 1 91 ? 1.101 1.793 -13.845 1.00 87.25 91 ASN A C 1
ATOM 681 O O . ASN A 1 91 ? 1.365 2.995 -13.892 1.00 87.25 91 ASN A O 1
ATOM 685 N N . HIS A 1 92 ? 0.097 1.311 -13.112 1.00 84.31 92 HIS A N 1
ATOM 686 C CA . HIS A 1 92 ? -0.839 2.127 -12.346 1.00 84.31 92 HIS A CA 1
ATOM 687 C C . HIS A 1 92 ? -0.873 1.652 -10.897 1.00 84.31 92 HIS A C 1
ATOM 689 O O . HIS A 1 92 ? -1.903 1.199 -10.395 1.00 84.31 92 HIS A O 1
ATOM 695 N N . SER A 1 93 ? 0.288 1.704 -10.237 1.00 90.94 93 SER A N 1
ATOM 696 C CA . SER A 1 93 ? 0.440 1.117 -8.912 1.00 90.94 93 SER A CA 1
ATOM 697 C C . SER A 1 93 ? 1.227 1.958 -7.916 1.00 90.94 93 SER A C 1
ATOM 699 O O . SER A 1 93 ? 1.996 2.853 -8.272 1.00 90.94 93 SER A O 1
ATOM 701 N N . ARG A 1 94 ? 1.010 1.653 -6.638 1.00 93.31 94 ARG A N 1
ATOM 702 C CA . ARG A 1 94 ? 1.774 2.155 -5.499 1.00 93.31 94 ARG A CA 1
ATOM 703 C C . ARG A 1 94 ? 2.124 1.001 -4.572 1.00 93.31 94 ARG A C 1
ATOM 705 O O . ARG A 1 94 ? 1.325 0.091 -4.373 1.00 93.31 94 ARG A O 1
ATOM 712 N N . GLY A 1 95 ? 3.310 1.056 -3.978 1.00 94.06 95 GLY A N 1
ATOM 713 C CA . GLY A 1 95 ? 3.705 0.171 -2.886 1.00 94.06 95 GLY A CA 1
ATOM 714 C C . GLY A 1 95 ? 3.701 0.906 -1.549 1.00 94.06 95 GLY A C 1
ATOM 715 O O . GLY A 1 95 ? 3.886 2.118 -1.474 1.00 94.06 95 GLY A O 1
ATOM 716 N N . THR A 1 96 ? 3.511 0.166 -0.466 1.00 95.62 96 THR A N 1
ATOM 717 C CA . THR A 1 96 ? 3.510 0.698 0.899 1.00 95.62 96 THR A CA 1
ATOM 718 C C . THR A 1 96 ? 4.711 0.163 1.659 1.00 95.62 96 THR A C 1
ATOM 720 O O . THR A 1 96 ? 4.945 -1.039 1.663 1.00 95.62 96 THR A O 1
ATOM 723 N N . VAL A 1 97 ? 5.453 1.041 2.334 1.00 96.06 97 VAL A N 1
ATOM 724 C CA . VAL A 1 97 ? 6.485 0.625 3.293 1.00 96.06 97 VAL A CA 1
ATOM 725 C C . VAL A 1 97 ? 5.801 0.172 4.582 1.00 96.06 97 VAL A C 1
ATOM 727 O O . VAL A 1 97 ? 5.160 0.992 5.247 1.00 96.06 97 VAL A O 1
ATOM 730 N N . LEU A 1 98 ? 5.961 -1.103 4.927 1.00 96.31 98 LEU A N 1
ATOM 731 C CA . LEU A 1 98 ? 5.514 -1.701 6.179 1.00 96.31 98 LEU A CA 1
ATOM 732 C C . LEU A 1 98 ? 6.593 -1.505 7.251 1.00 96.31 98 LEU A C 1
ATOM 734 O O . LEU A 1 98 ? 7.587 -2.225 7.291 1.00 96.31 98 LEU A O 1
ATOM 738 N N . ASP A 1 99 ? 6.399 -0.512 8.110 1.00 92.94 99 ASP A N 1
ATOM 739 C CA . ASP A 1 99 ? 7.295 -0.142 9.206 1.00 92.94 99 ASP A CA 1
ATOM 740 C C . ASP A 1 99 ? 6.560 -0.119 10.554 1.00 92.94 99 ASP A C 1
ATOM 742 O O . ASP A 1 99 ? 5.329 -0.140 10.620 1.00 92.94 99 ASP A O 1
ATOM 746 N N . GLY A 1 100 ? 7.329 -0.099 11.647 1.00 94.81 100 GLY A N 1
ATOM 747 C CA . GLY A 1 100 ? 6.786 -0.050 13.005 1.00 94.81 100 GLY A CA 1
ATOM 748 C C . GLY A 1 100 ? 5.795 -1.185 13.272 1.00 94.81 100 GLY A C 1
ATOM 749 O O . GLY A 1 100 ? 6.133 -2.360 13.131 1.00 94.81 100 GLY A O 1
ATOM 750 N N . GLU A 1 101 ? 4.560 -0.831 13.627 1.00 94.31 101 GLU A N 1
ATOM 751 C CA . GLU A 1 101 ? 3.489 -1.792 13.924 1.00 94.31 101 GLU A CA 1
ATOM 752 C C . GLU A 1 101 ? 3.068 -2.663 12.728 1.00 94.31 101 GLU A C 1
ATOM 754 O O . GLU A 1 101 ? 2.493 -3.730 12.924 1.00 94.31 101 GLU A O 1
ATOM 759 N N . ALA A 1 102 ? 3.400 -2.268 11.495 1.00 96.56 102 ALA A N 1
ATOM 760 C CA . ALA A 1 102 ? 3.081 -3.030 10.290 1.00 96.56 102 ALA A CA 1
ATOM 761 C C . ALA A 1 102 ? 4.134 -4.094 9.926 1.00 96.56 102 ALA A C 1
ATOM 763 O O . ALA A 1 102 ? 3.917 -4.880 9.003 1.00 96.56 102 ALA A O 1
ATOM 764 N N . LEU A 1 103 ? 5.272 -4.162 10.631 1.00 95.50 103 LEU A N 1
ATOM 765 C CA . LEU A 1 103 ? 6.374 -5.076 10.290 1.00 95.50 103 LEU A CA 1
ATOM 766 C C . LEU A 1 103 ? 5.996 -6.562 10.363 1.00 95.50 103 LEU A C 1
ATOM 768 O O . LEU A 1 103 ? 6.592 -7.372 9.650 1.00 95.50 103 LEU A O 1
ATOM 772 N N . SER A 1 104 ? 5.020 -6.938 11.192 1.00 95.69 104 SER A N 1
ATOM 773 C CA . SER A 1 104 ? 4.546 -8.323 11.336 1.00 95.69 104 SER A CA 1
ATOM 774 C C . SER A 1 104 ? 3.601 -8.768 10.216 1.00 95.69 104 SER A C 1
ATOM 776 O O . SER A 1 104 ? 3.343 -9.962 10.082 1.00 95.69 104 SER A O 1
ATOM 778 N N . ILE A 1 105 ? 3.085 -7.841 9.403 1.00 97.56 105 ILE A N 1
ATOM 779 C CA . ILE A 1 105 ? 2.142 -8.153 8.325 1.00 97.56 105 ILE A CA 1
ATOM 780 C C . ILE A 1 105 ? 2.860 -8.938 7.234 1.00 97.56 105 ILE A C 1
ATOM 782 O O . ILE A 1 105 ? 3.883 -8.487 6.720 1.00 97.56 105 ILE A O 1
ATOM 786 N N . SER A 1 106 ? 2.306 -10.084 6.852 1.00 96.88 106 SER A N 1
ATOM 787 C CA . SER A 1 106 ? 2.735 -10.838 5.674 1.00 96.88 106 SER A CA 1
ATOM 788 C C . SER A 1 106 ? 1.977 -10.323 4.450 1.00 96.88 106 SER A C 1
ATOM 790 O O . SER A 1 106 ? 0.758 -10.498 4.394 1.00 96.88 106 SER A O 1
ATOM 792 N N . PRO A 1 107 ? 2.639 -9.669 3.480 1.00 98.12 107 PRO A N 1
ATOM 793 C CA . PRO A 1 107 ? 1.953 -9.212 2.282 1.00 98.12 107 PRO A CA 1
ATOM 794 C C . PRO A 1 107 ? 1.543 -10.394 1.403 1.00 98.12 107 PRO A C 1
ATOM 796 O O . PRO A 1 107 ? 2.244 -11.399 1.319 1.00 98.12 107 PRO A O 1
ATOM 799 N N . ILE A 1 108 ? 0.426 -10.237 0.701 1.00 98.62 108 ILE A N 1
ATOM 800 C CA . ILE A 1 108 ? -0.026 -11.170 -0.337 1.00 98.62 108 ILE A CA 1
ATOM 801 C C . ILE A 1 108 ? 0.801 -10.947 -1.613 1.00 98.62 108 ILE A C 1
ATOM 803 O O . ILE A 1 108 ? 1.183 -11.899 -2.291 1.00 98.62 108 ILE A O 1
ATOM 807 N N . VAL A 1 109 ? 1.104 -9.681 -1.915 1.00 98.50 109 VAL A N 1
ATOM 808 C CA . VAL A 1 109 ? 2.066 -9.277 -2.948 1.00 98.50 109 VAL A CA 1
ATOM 809 C C . VAL A 1 109 ? 3.075 -8.341 -2.306 1.00 98.50 109 VAL A C 1
ATOM 811 O O . VAL A 1 109 ? 2.717 -7.241 -1.873 1.00 98.50 109 VAL A O 1
ATOM 814 N N . GLN A 1 110 ? 4.329 -8.779 -2.247 1.00 98.31 110 GLN A N 1
ATOM 815 C CA . GLN A 1 110 ? 5.448 -8.058 -1.656 1.00 98.31 110 GLN A CA 1
ATOM 816 C C . GLN A 1 110 ? 6.447 -7.669 -2.749 1.00 98.31 110 GLN A C 1
ATOM 818 O O . GLN A 1 110 ? 7.273 -8.497 -3.136 1.00 98.31 110 GLN A O 1
ATOM 823 N N . PRO A 1 111 ? 6.433 -6.418 -3.233 1.00 97.19 111 PRO A N 1
ATOM 824 C CA . PRO A 1 111 ? 7.573 -5.880 -3.960 1.00 97.19 111 PRO A CA 1
ATOM 825 C C . PRO A 1 111 ? 8.853 -6.025 -3.125 1.00 97.19 111 PRO A C 1
ATOM 827 O O . PRO A 1 111 ? 8.831 -5.878 -1.902 1.00 97.19 111 PRO A O 1
ATOM 830 N N . ILE A 1 112 ? 9.969 -6.343 -3.769 1.00 95.88 112 ILE A N 1
ATOM 831 C CA . ILE A 1 112 ? 11.264 -6.495 -3.102 1.00 95.88 112 ILE A CA 1
ATOM 832 C C . ILE A 1 112 ? 12.017 -5.183 -3.263 1.00 95.88 112 ILE A C 1
ATOM 834 O O . ILE A 1 112 ? 12.329 -4.820 -4.390 1.00 95.88 112 ILE A O 1
ATOM 838 N N . ASP A 1 113 ? 12.274 -4.454 -2.176 1.00 93.94 113 ASP A N 1
ATOM 839 C CA . ASP A 1 113 ? 13.064 -3.214 -2.226 1.00 93.94 113 ASP A CA 1
ATOM 840 C C . ASP A 1 113 ? 14.516 -3.510 -2.624 1.00 93.94 113 ASP A C 1
ATOM 842 O O . ASP A 1 113 ? 15.026 -4.616 -2.430 1.00 93.94 113 ASP A O 1
ATOM 846 N N . ASP A 1 114 ? 15.201 -2.503 -3.154 1.00 89.19 114 ASP A N 1
ATOM 847 C CA . ASP A 1 114 ? 16.639 -2.572 -3.386 1.00 89.19 114 ASP A CA 1
ATOM 848 C C . ASP A 1 114 ? 17.376 -2.904 -2.080 1.00 89.19 114 ASP A C 1
ATOM 850 O O . ASP A 1 114 ? 17.089 -2.350 -1.011 1.00 89.19 114 ASP A O 1
ATOM 854 N N . PHE A 1 115 ? 18.348 -3.809 -2.176 1.00 85.75 115 PHE A N 1
ATOM 855 C CA . PHE A 1 115 ? 19.042 -4.381 -1.025 1.00 85.75 115 PHE A CA 1
ATOM 856 C C . PHE A 1 115 ? 19.815 -3.355 -0.183 1.00 85.75 115 PHE A C 1
ATOM 858 O O . PHE A 1 115 ? 20.105 -3.638 0.977 1.00 85.75 115 PHE A O 1
ATOM 865 N N . HIS A 1 116 ? 20.126 -2.164 -0.710 1.00 82.69 116 HIS A N 1
ATOM 866 C CA . HIS A 1 116 ? 20.767 -1.104 0.077 1.00 82.69 116 HIS A CA 1
ATOM 867 C C . HIS A 1 116 ? 19.828 -0.492 1.119 1.00 82.69 116 HIS A C 1
ATOM 869 O O . HIS A 1 116 ? 20.285 -0.037 2.165 1.00 82.69 116 HIS A O 1
ATOM 875 N N . ASN A 1 117 ? 18.526 -0.463 0.832 1.00 84.75 117 ASN A N 1
ATOM 876 C CA . ASN A 1 117 ? 17.513 0.090 1.727 1.00 84.75 117 ASN A CA 1
ATOM 877 C C . ASN A 1 117 ? 16.788 -1.013 2.502 1.00 84.75 117 ASN A C 1
ATOM 879 O O . ASN A 1 117 ? 16.474 -0.834 3.677 1.00 84.75 117 ASN A O 1
ATOM 883 N N . ASN A 1 118 ? 16.512 -2.132 1.822 1.00 87.56 118 ASN A N 1
ATOM 884 C CA . ASN A 1 118 ? 15.885 -3.330 2.368 1.00 87.56 118 ASN A CA 1
ATOM 885 C C . ASN A 1 118 ? 14.576 -3.047 3.135 1.00 87.56 118 ASN A C 1
ATOM 887 O O . ASN A 1 118 ? 14.322 -3.613 4.202 1.00 87.56 118 ASN A O 1
ATOM 891 N N . LYS A 1 119 ? 13.738 -2.136 2.618 1.00 93.94 119 LYS A N 1
ATOM 892 C CA . LYS A 1 119 ? 12.425 -1.864 3.213 1.00 93.94 119 LYS A CA 1
ATOM 893 C C . LYS A 1 119 ? 11.501 -3.057 2.983 1.00 93.94 119 LYS A C 1
ATOM 895 O O . LYS A 1 119 ? 11.433 -3.607 1.885 1.00 93.94 119 LYS A O 1
ATOM 900 N N . LYS A 1 120 ? 10.702 -3.401 3.994 1.00 96.94 120 LYS A N 1
ATOM 901 C CA . LYS A 1 120 ? 9.577 -4.320 3.809 1.00 96.94 120 LYS A CA 1
ATOM 902 C C . LYS A 1 120 ? 8.467 -3.585 3.059 1.00 96.94 120 LYS A C 1
ATOM 904 O O . LYS A 1 120 ? 7.878 -2.653 3.604 1.00 96.94 120 LYS A O 1
ATOM 909 N N . LEU A 1 121 ? 8.204 -3.965 1.811 1.00 97.50 121 LEU A N 1
ATOM 910 C CA . LEU A 1 121 ? 7.163 -3.345 0.987 1.00 97.50 121 LEU A CA 1
ATOM 911 C C . LEU A 1 121 ? 5.917 -4.232 0.906 1.00 97.50 121 LEU A C 1
ATOM 913 O O . LEU A 1 121 ? 5.967 -5.431 1.155 1.00 97.50 121 LEU A O 1
ATOM 917 N N . ALA A 1 122 ? 4.789 -3.645 0.527 1.00 98.00 122 ALA A N 1
ATOM 918 C CA . ALA A 1 122 ? 3.570 -4.372 0.205 1.00 98.00 122 ALA A CA 1
ATOM 919 C C . ALA A 1 122 ? 2.792 -3.657 -0.899 1.00 98.00 122 ALA A C 1
ATOM 921 O O . ALA A 1 122 ? 2.587 -2.445 -0.829 1.00 98.00 122 ALA A O 1
ATOM 922 N N . ALA A 1 123 ? 2.331 -4.414 -1.890 1.00 97.75 123 ALA A N 1
ATOM 923 C CA . ALA A 1 123 ? 1.374 -3.948 -2.891 1.00 97.75 123 ALA A CA 1
ATOM 924 C C . ALA A 1 123 ? -0.040 -4.467 -2.596 1.00 97.75 123 ALA A C 1
ATOM 926 O O . ALA A 1 123 ? -1.011 -3.762 -2.848 1.00 97.75 123 ALA A O 1
ATOM 927 N N . ILE A 1 124 ? -0.169 -5.668 -2.020 1.00 98.62 124 ILE A N 1
ATOM 928 C CA . ILE A 1 124 ? -1.448 -6.193 -1.524 1.00 98.62 124 ILE A CA 1
ATOM 929 C C . ILE A 1 124 ? -1.230 -6.797 -0.145 1.00 98.62 124 ILE A C 1
ATOM 931 O O . ILE A 1 124 ? -0.343 -7.634 0.028 1.00 98.62 124 ILE A O 1
ATOM 935 N N . TYR A 1 125 ? -2.040 -6.392 0.826 1.00 98.69 125 TYR A N 1
ATOM 936 C CA . TYR A 1 125 ? -2.027 -6.946 2.176 1.00 98.69 125 TYR A CA 1
ATOM 937 C C . TYR A 1 125 ? -3.361 -6.686 2.885 1.00 98.69 125 TYR A C 1
ATOM 939 O O . TYR A 1 125 ? -4.172 -5.880 2.432 1.00 98.69 125 TYR A O 1
ATOM 947 N N . GLU A 1 126 ? -3.599 -7.376 3.995 1.00 98.62 126 GLU A N 1
ATOM 948 C CA . GLU A 1 126 ? -4.873 -7.330 4.713 1.00 98.62 126 GLU A CA 1
ATOM 949 C C . GLU A 1 126 ? -4.700 -7.065 6.205 1.00 98.62 126 GLU A C 1
ATOM 951 O O . GLU A 1 126 ? -3.737 -7.519 6.826 1.00 98.62 126 GLU A O 1
ATOM 956 N N . ILE A 1 127 ? -5.647 -6.320 6.775 1.00 98.50 127 ILE A N 1
ATOM 957 C CA . ILE A 1 127 ? -5.656 -5.913 8.183 1.00 98.50 127 ILE A CA 1
ATOM 958 C C . ILE A 1 127 ? -7.081 -5.812 8.729 1.00 98.50 127 ILE A C 1
ATOM 960 O O . ILE A 1 127 ? -8.063 -5.735 7.990 1.00 98.50 127 ILE A O 1
ATOM 964 N N . ARG A 1 128 ? -7.198 -5.782 10.053 1.00 97.88 128 ARG A N 1
ATOM 965 C CA . ARG A 1 128 ? -8.406 -5.385 10.777 1.00 97.88 128 ARG A CA 1
ATOM 966 C C . ARG A 1 128 ? -8.322 -3.912 11.145 1.00 97.88 128 ARG A C 1
ATOM 968 O O . ARG A 1 128 ? -7.252 -3.409 11.492 1.00 97.88 128 ARG A O 1
ATOM 975 N N . TYR A 1 129 ? -9.466 -3.244 11.125 1.00 97.44 129 TYR A N 1
ATOM 976 C CA . TYR A 1 129 ? -9.604 -1.897 11.663 1.00 97.44 129 TYR A CA 1
ATOM 977 C C . TYR A 1 129 ? -11.013 -1.700 12.218 1.00 97.44 129 TYR A C 1
ATOM 979 O O . TYR A 1 129 ? -12.009 -1.986 11.550 1.00 97.44 129 TYR A O 1
ATOM 987 N N . GLY A 1 130 ? -11.103 -1.217 13.459 1.00 94.75 130 GLY A N 1
ATOM 988 C CA . GLY A 1 130 ? -12.375 -1.109 14.166 1.00 94.75 130 GLY A CA 1
ATOM 989 C C . GLY A 1 130 ? -13.077 -2.467 14.259 1.00 94.75 130 GLY A C 1
ATOM 990 O O . GLY A 1 130 ? -12.510 -3.439 14.756 1.00 94.75 130 GLY A O 1
ATOM 991 N N . LYS A 1 131 ? -14.321 -2.530 13.777 1.00 95.38 131 LYS A N 1
ATOM 992 C CA . LYS A 1 131 ? -15.112 -3.770 13.729 1.00 95.38 131 LYS A CA 1
ATOM 993 C C . LYS A 1 131 ? -14.973 -4.513 12.399 1.00 95.38 131 LYS A C 1
ATOM 995 O O . LYS A 1 131 ? -15.461 -5.631 12.297 1.00 95.38 131 LYS A O 1
ATOM 1000 N N . GLY A 1 132 ? -14.361 -3.888 11.398 1.00 97.19 132 GLY A N 1
ATOM 1001 C CA . GLY A 1 132 ? -14.305 -4.367 10.025 1.00 97.19 132 GLY A CA 1
ATOM 1002 C C . GLY A 1 132 ? -12.942 -4.920 9.627 1.00 97.19 132 GLY A C 1
ATOM 1003 O O . GLY A 1 132 ? -12.017 -5.071 10.435 1.00 97.19 132 GLY A O 1
ATOM 1004 N N . LYS A 1 133 ? -12.836 -5.223 8.336 1.00 98.31 133 LYS A N 1
ATOM 1005 C CA . LYS A 1 133 ? -11.663 -5.826 7.699 1.00 98.31 133 LYS A CA 1
ATOM 1006 C C . LYS A 1 133 ? -11.325 -5.032 6.445 1.00 98.31 133 LYS A C 1
ATOM 1008 O O . LYS A 1 133 ? -12.224 -4.635 5.711 1.00 98.31 133 LYS A O 1
ATOM 1013 N N . ILE A 1 134 ? -10.043 -4.796 6.202 1.00 98.62 134 ILE A N 1
ATOM 1014 C CA . ILE A 1 134 ? -9.571 -4.013 5.062 1.00 98.62 134 ILE A CA 1
ATOM 1015 C C . ILE A 1 134 ? -8.576 -4.863 4.279 1.00 98.62 134 ILE A C 1
ATOM 1017 O O . ILE A 1 134 ? -7.591 -5.347 4.836 1.00 98.62 134 ILE A O 1
ATOM 1021 N N . LEU A 1 135 ? -8.833 -5.026 2.985 1.00 98.75 135 LEU A N 1
ATOM 1022 C CA . LEU A 1 135 ? -7.852 -5.500 2.020 1.00 98.75 135 LEU A CA 1
ATOM 1023 C C . LEU A 1 135 ? -7.318 -4.274 1.283 1.00 98.75 135 LEU A C 1
ATOM 1025 O O . LEU A 1 135 ? -8.070 -3.588 0.592 1.00 98.75 135 LEU A O 1
ATOM 1029 N N . ILE A 1 136 ? -6.036 -3.977 1.457 1.00 98.69 136 ILE A N 1
ATOM 1030 C CA . ILE A 1 136 ? -5.380 -2.846 0.814 1.00 98.69 136 ILE A CA 1
ATOM 1031 C C . ILE A 1 136 ? -4.741 -3.347 -0.473 1.00 98.69 136 ILE A C 1
ATOM 1033 O O . ILE A 1 136 ? -3.975 -4.311 -0.458 1.00 98.69 136 ILE A O 1
ATOM 1037 N N . CYS A 1 137 ? -5.047 -2.681 -1.582 1.00 98.38 137 CYS A N 1
ATOM 1038 C CA . CYS A 1 137 ? -4.504 -2.979 -2.896 1.00 98.38 137 CYS A CA 1
ATOM 1039 C C . CYS A 1 137 ? -3.928 -1.707 -3.515 1.00 98.38 137 CYS A C 1
ATOM 1041 O O . CYS A 1 137 ? -4.642 -0.738 -3.749 1.00 98.38 137 CYS A O 1
ATOM 1043 N N . GLY A 1 138 ? -2.632 -1.714 -3.801 1.00 97.19 138 GLY A N 1
ATOM 1044 C CA . GLY A 1 138 ? -1.928 -0.604 -4.428 1.00 97.19 138 GLY A CA 1
ATOM 1045 C C . GLY A 1 138 ? -2.096 -0.517 -5.944 1.00 97.19 138 GLY A C 1
ATOM 1046 O O . GLY A 1 138 ? -1.559 0.412 -6.533 1.00 97.19 138 GLY A O 1
ATOM 1047 N N . TYR A 1 139 ? -2.805 -1.451 -6.582 1.00 97.25 139 TYR A N 1
ATOM 1048 C CA . TYR A 1 139 ? -3.036 -1.475 -8.030 1.00 97.25 139 TYR A CA 1
ATOM 1049 C C . TYR A 1 139 ? -4.348 -0.784 -8.411 1.00 97.25 139 TYR A C 1
ATOM 1051 O O . TYR A 1 139 ? -5.341 -0.889 -7.691 1.00 97.25 139 TYR A O 1
ATOM 1059 N N . ASP A 1 140 ? -4.371 -0.119 -9.566 1.00 96.12 140 ASP A N 1
ATOM 1060 C CA . ASP A 1 140 ? -5.606 0.394 -10.159 1.00 96.12 140 ASP A CA 1
ATOM 1061 C C . ASP A 1 140 ? -6.473 -0.765 -10.656 1.00 96.12 140 ASP A C 1
ATOM 1063 O O . ASP A 1 140 ? -6.159 -1.400 -11.671 1.00 96.12 140 ASP A O 1
ATOM 1067 N N . LEU A 1 141 ? -7.570 -1.007 -9.940 1.00 97.00 141 LEU A N 1
ATOM 1068 C CA . LEU A 1 141 ? -8.565 -2.035 -10.230 1.00 97.00 141 LEU A CA 1
ATOM 1069 C C . LEU A 1 141 ? -9.961 -1.438 -10.472 1.00 97.00 141 LEU A C 1
ATOM 1071 O O . LEU A 1 141 ? -10.960 -2.121 -10.239 1.00 97.00 141 LEU A O 1
ATOM 1075 N N . GLU A 1 142 ? -10.064 -0.186 -10.918 1.00 94.31 142 GLU A N 1
ATOM 1076 C CA . GLU A 1 142 ? -11.364 0.445 -11.203 1.00 94.31 142 GLU A CA 1
ATOM 1077 C C . GLU A 1 142 ? -11.427 1.176 -12.544 1.00 94.31 142 GLU A C 1
ATOM 1079 O O . GLU A 1 142 ? -12.502 1.246 -13.142 1.00 94.31 142 GLU A O 1
ATOM 1084 N N . ASN A 1 143 ? -10.296 1.648 -13.072 1.00 93.12 143 ASN A N 1
ATOM 1085 C CA . ASN A 1 143 ? -10.290 2.411 -14.312 1.00 93.12 143 ASN A CA 1
ATOM 1086 C C . ASN A 1 143 ? -10.090 1.511 -15.536 1.00 93.12 143 ASN A C 1
ATOM 1088 O O . ASN A 1 143 ? -9.197 0.663 -15.575 1.00 93.12 143 ASN A O 1
ATOM 1092 N N . GLN A 1 144 ? -10.905 1.750 -16.572 1.00 93.50 144 GLN A N 1
ATOM 1093 C CA . GLN A 1 144 ? -10.774 1.155 -17.912 1.00 93.50 144 GLN A CA 1
ATOM 1094 C C . GLN A 1 144 ? -10.707 -0.386 -17.924 1.00 93.50 144 GLN A C 1
ATOM 1096 O O . GLN A 1 144 ? -10.008 -0.985 -18.742 1.00 93.50 144 GLN A O 1
ATOM 1101 N N . LEU A 1 145 ? -11.453 -1.046 -17.030 1.00 94.44 145 LEU A N 1
ATOM 1102 C CA . LEU A 1 145 ? -11.406 -2.503 -16.840 1.00 94.44 145 LEU A CA 1
ATOM 1103 C C . LEU A 1 145 ? -11.774 -3.325 -18.085 1.00 94.44 145 LEU A C 1
ATOM 1105 O O . LEU A 1 145 ? -11.354 -4.478 -18.195 1.00 94.44 145 LEU A O 1
ATOM 1109 N N . ASP A 1 146 ? -12.510 -2.747 -19.035 1.00 94.88 146 ASP A N 1
ATOM 1110 C CA . ASP A 1 146 ? -12.821 -3.399 -20.313 1.00 94.88 146 ASP A CA 1
ATOM 1111 C C . ASP A 1 146 ? -11.572 -3.630 -21.173 1.00 94.88 146 ASP A C 1
ATOM 1113 O O . ASP A 1 146 ? -11.492 -4.63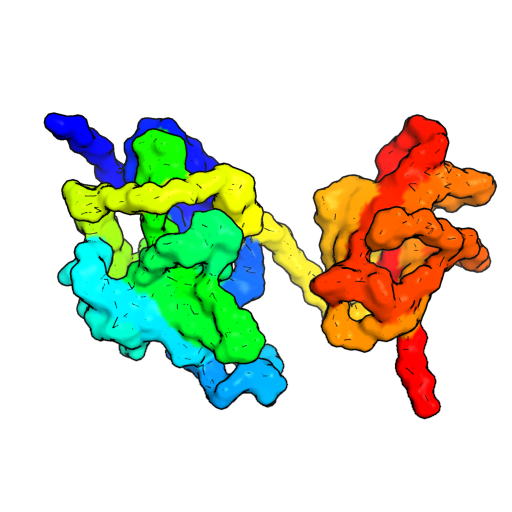3 -21.881 1.00 94.88 146 ASP A O 1
ATOM 1117 N N . ASN A 1 147 ? -10.567 -2.760 -21.038 1.00 95.50 147 ASN A N 1
ATOM 1118 C CA . ASN A 1 147 ? -9.296 -2.833 -21.761 1.00 95.50 147 ASN A CA 1
ATOM 1119 C C . ASN A 1 147 ? -8.169 -3.465 -20.928 1.00 95.50 147 ASN A C 1
ATOM 1121 O O . ASN A 1 147 ? -7.076 -3.693 -21.442 1.00 95.50 147 ASN A O 1
ATOM 1125 N N . ARG A 1 148 ? -8.421 -3.752 -19.644 1.00 96.56 148 ARG A N 1
ATOM 1126 C CA . ARG A 1 148 ? -7.422 -4.224 -18.674 1.00 96.56 148 ARG A CA 1
ATOM 1127 C C . ARG A 1 148 ? -7.848 -5.577 -18.089 1.00 96.56 148 ARG A C 1
ATOM 1129 O O . ARG A 1 148 ? -8.297 -5.650 -16.941 1.00 96.56 148 ARG A O 1
ATOM 1136 N N . PRO A 1 149 ? -7.739 -6.679 -18.860 1.00 96.75 149 PRO A N 1
ATOM 1137 C CA . PRO A 1 149 ? -8.262 -7.986 -18.455 1.00 96.75 149 PRO A CA 1
ATOM 1138 C C . PRO A 1 149 ? -7.606 -8.523 -17.178 1.00 96.75 149 PRO A C 1
ATOM 1140 O O . PRO A 1 149 ? -8.298 -9.123 -16.356 1.00 96.75 149 PRO A O 1
ATOM 1143 N N . ALA A 1 150 ? -6.310 -8.266 -16.973 1.00 97.19 150 ALA A N 1
ATOM 1144 C CA . ALA A 1 150 ? -5.612 -8.654 -15.750 1.00 97.19 150 ALA A CA 1
ATOM 1145 C C . ALA A 1 150 ? -6.142 -7.899 -14.520 1.00 97.19 150 ALA A C 1
ATOM 1147 O O . ALA A 1 150 ? -6.445 -8.531 -13.511 1.00 97.19 150 ALA A O 1
ATOM 1148 N N . ALA A 1 151 ? -6.351 -6.580 -14.620 1.00 97.81 151 ALA A N 1
ATOM 1149 C CA . ALA A 1 151 ? -6.965 -5.780 -13.558 1.00 97.81 151 ALA A CA 1
ATOM 1150 C C . ALA A 1 151 ? -8.380 -6.260 -13.224 1.00 97.81 151 ALA A C 1
ATOM 1152 O O . ALA A 1 151 ? -8.709 -6.488 -12.059 1.00 97.81 151 ALA A O 1
ATOM 1153 N N . ARG A 1 152 ? -9.202 -6.511 -14.247 1.00 97.75 152 ARG A N 1
ATOM 1154 C CA . ARG A 1 152 ? -10.553 -7.052 -14.065 1.00 97.75 152 ARG A CA 1
ATOM 1155 C C . ARG A 1 152 ? -10.539 -8.413 -13.362 1.00 97.75 152 ARG A C 1
ATOM 1157 O O . ARG A 1 152 ? -11.335 -8.632 -12.448 1.00 97.75 152 ARG A O 1
ATOM 1164 N N . GLN A 1 153 ? -9.634 -9.309 -13.757 1.00 98.31 153 GLN A N 1
ATOM 1165 C CA . GLN A 1 153 ? -9.533 -10.644 -13.167 1.00 98.31 153 GLN A CA 1
ATOM 1166 C C . GLN A 1 153 ? -8.999 -10.601 -11.732 1.00 98.31 153 GLN A C 1
ATOM 1168 O O . GLN A 1 153 ? -9.566 -11.252 -10.854 1.00 98.31 153 GLN A O 1
ATOM 1173 N N . LEU A 1 154 ? -7.962 -9.801 -11.463 1.00 98.56 154 LEU A N 1
ATOM 1174 C CA . LEU A 1 154 ? -7.431 -9.625 -10.112 1.00 98.56 154 LEU A CA 1
ATOM 1175 C C . LEU A 1 154 ? -8.512 -9.062 -9.186 1.00 98.56 154 LEU A C 1
ATOM 1177 O O . LEU A 1 154 ? -8.766 -9.634 -8.131 1.00 98.56 154 LEU A O 1
ATOM 1181 N N . ARG A 1 155 ? -9.236 -8.022 -9.619 1.00 98.44 155 ARG A N 1
ATOM 1182 C CA . ARG A 1 155 ? -10.379 -7.465 -8.878 1.00 98.44 155 ARG A CA 1
ATOM 1183 C C . ARG A 1 155 ? -11.418 -8.531 -8.535 1.00 98.44 155 ARG A C 1
ATOM 1185 O O . ARG A 1 155 ? -11.892 -8.580 -7.402 1.00 98.44 155 ARG A O 1
ATOM 1192 N N . SER A 1 156 ? -11.772 -9.381 -9.501 1.00 98.12 156 SER A N 1
ATOM 1193 C CA . SER A 1 156 ? -12.711 -10.484 -9.282 1.00 98.12 156 SER A CA 1
ATOM 1194 C C . SER A 1 156 ? -12.189 -11.474 -8.237 1.00 98.12 156 SER A C 1
ATOM 1196 O O . SER A 1 156 ? -12.934 -11.828 -7.325 1.00 98.12 156 SER A O 1
ATOM 1198 N N . SER A 1 157 ? -10.908 -11.850 -8.312 1.00 98.56 157 SER A N 1
ATOM 1199 C CA . SER A 1 157 ? -10.263 -12.745 -7.344 1.00 98.56 157 SER A CA 1
ATOM 1200 C C . SER A 1 157 ? -10.272 -12.169 -5.925 1.00 98.56 157 SER A C 1
ATOM 1202 O O . SER A 1 157 ? -10.689 -12.848 -4.985 1.00 98.56 157 SER A O 1
ATOM 1204 N N . LEU A 1 158 ? -9.901 -10.892 -5.768 1.00 98.69 158 LEU A N 1
ATOM 1205 C CA . LEU A 1 158 ? -9.884 -10.221 -4.466 1.00 98.69 158 LEU A CA 1
ATOM 1206 C C . LEU A 1 158 ? -11.291 -10.118 -3.863 1.00 98.69 158 LEU A C 1
ATOM 1208 O O . LEU A 1 158 ? -11.490 -10.474 -2.705 1.00 98.69 158 LEU A O 1
ATOM 1212 N N . LEU A 1 159 ? -12.286 -9.688 -4.646 1.00 98.38 159 LEU A N 1
ATOM 1213 C CA . LEU A 1 159 ? -13.666 -9.582 -4.165 1.00 98.38 159 LEU A CA 1
ATOM 1214 C C . LEU A 1 159 ? -14.271 -10.951 -3.847 1.00 98.38 159 LEU A C 1
ATOM 1216 O O . LEU A 1 159 ? -15.008 -11.074 -2.872 1.00 98.38 159 LEU A O 1
ATOM 1220 N N . HIS A 1 160 ? -13.965 -11.988 -4.630 1.00 98.25 160 HIS A N 1
ATOM 1221 C CA . HIS A 1 160 ? -14.404 -13.348 -4.321 1.00 98.25 160 HIS A CA 1
ATOM 1222 C C . HIS A 1 160 ? -13.842 -13.815 -2.974 1.00 98.25 160 HIS A C 1
ATOM 1224 O O . HIS A 1 160 ? -14.587 -14.308 -2.130 1.00 98.25 160 HIS A O 1
ATOM 1230 N N . TYR A 1 161 ? -12.547 -13.592 -2.744 1.00 98.50 161 TYR A N 1
ATOM 1231 C CA . TYR A 1 161 ? -11.899 -13.897 -1.474 1.00 98.50 161 TYR A CA 1
ATOM 1232 C C . TYR A 1 161 ? -12.527 -13.140 -0.298 1.00 98.50 161 TYR A C 1
ATOM 1234 O O . TYR A 1 161 ? -12.887 -13.762 0.701 1.00 98.50 161 TYR A O 1
ATOM 1242 N N . MET A 1 162 ? -12.721 -11.827 -0.434 1.00 98.25 162 MET A N 1
ATOM 1243 C CA . MET A 1 162 ? -13.289 -10.978 0.618 1.00 98.25 162 MET A CA 1
ATOM 1244 C C . MET A 1 162 ? -14.734 -11.322 0.989 1.00 98.25 162 MET A C 1
ATOM 1246 O O . MET A 1 162 ? -15.145 -11.083 2.119 1.00 98.25 162 MET A O 1
ATOM 1250 N N . ASN A 1 163 ? -15.494 -11.890 0.051 1.00 97.12 163 ASN A N 1
ATOM 1251 C CA . ASN A 1 163 ? -16.862 -12.364 0.273 1.00 97.12 163 ASN A CA 1
ATOM 1252 C C . ASN A 1 163 ? -16.924 -13.816 0.784 1.00 97.12 163 ASN A C 1
ATOM 1254 O O . ASN A 1 163 ? -17.997 -14.416 0.804 1.00 97.12 163 ASN A O 1
ATOM 1258 N N . SER A 1 164 ? -15.787 -14.398 1.171 1.00 96.75 164 SER A N 1
ATOM 1259 C CA . SER A 1 164 ? -15.699 -15.754 1.713 1.00 96.75 164 SER A CA 1
ATOM 1260 C C . SER A 1 164 ? -15.260 -15.747 3.176 1.00 96.75 164 SER A C 1
ATOM 1262 O O . SER A 1 164 ? -14.576 -14.830 3.631 1.00 96.75 164 SER A O 1
ATOM 1264 N N . ASP A 1 165 ? -15.541 -16.836 3.890 1.00 95.50 165 ASP A N 1
ATOM 1265 C CA . ASP A 1 165 ? -15.098 -17.025 5.279 1.00 95.50 165 ASP A CA 1
ATOM 1266 C C . ASP A 1 165 ? -13.567 -17.099 5.426 1.00 95.50 165 ASP A C 1
ATOM 1268 O O . ASP A 1 165 ? -13.037 -17.022 6.535 1.00 95.50 165 ASP A O 1
ATOM 1272 N N . LYS A 1 166 ? -12.833 -17.237 4.310 1.00 97.50 166 LYS A N 1
ATOM 1273 C CA . LYS A 1 166 ? -11.366 -17.228 4.306 1.00 97.50 166 LYS A CA 1
ATOM 1274 C C . LYS A 1 166 ? -10.797 -15.830 4.547 1.00 97.50 166 LYS A C 1
ATOM 1276 O O . LYS A 1 166 ? -9.646 -15.742 4.963 1.00 97.50 166 LYS A O 1
ATOM 1281 N N . PHE A 1 167 ? -11.567 -14.760 4.314 1.00 98.00 167 PHE A N 1
ATOM 1282 C CA . PHE A 1 167 ? -11.123 -13.395 4.592 1.00 98.00 167 PHE A CA 1
ATOM 1283 C C . PHE A 1 167 ? -11.212 -13.083 6.086 1.00 98.00 167 PHE A C 1
ATOM 1285 O O . PHE A 1 167 ? -12.207 -12.563 6.607 1.00 98.00 167 PHE A O 1
ATOM 1292 N N . ASN A 1 168 ? -10.135 -13.437 6.782 1.00 96.69 168 ASN A N 1
ATOM 1293 C CA . ASN A 1 168 ? -10.009 -13.320 8.227 1.00 96.69 168 ASN A CA 1
ATOM 1294 C C . ASN A 1 168 ? -8.618 -12.779 8.612 1.00 96.69 168 ASN A C 1
ATOM 1296 O O . ASN A 1 168 ? -7.829 -13.506 9.226 1.00 96.69 168 ASN A O 1
ATOM 1300 N N . PRO A 1 169 ? -8.297 -11.516 8.268 1.00 96.75 169 PRO A N 1
ATOM 1301 C CA . PRO A 1 169 ? -7.046 -10.893 8.680 1.00 96.75 169 PRO A CA 1
ATOM 1302 C C . PRO A 1 169 ? -6.933 -10.845 10.205 1.00 96.75 169 PRO A C 1
ATOM 1304 O O . PRO A 1 169 ? -7.920 -10.630 10.912 1.00 96.75 169 PRO A O 1
ATOM 1307 N N . GLN A 1 170 ? -5.714 -11.025 10.716 1.00 93.69 170 GLN A N 1
ATOM 1308 C CA . GLN A 1 170 ? -5.434 -11.036 12.160 1.00 93.69 170 GLN A CA 1
ATOM 1309 C C . GLN A 1 170 ? -4.728 -9.769 12.647 1.00 93.69 170 GLN A C 1
ATOM 1311 O O . GLN A 1 170 ? -4.936 -9.338 13.779 1.00 93.69 170 GLN A O 1
ATOM 1316 N N . GLN A 1 171 ? -3.905 -9.157 11.796 1.00 96.56 171 GLN A N 1
ATOM 1317 C CA . GLN A 1 171 ? -3.130 -7.976 12.167 1.00 96.56 171 GLN A CA 1
ATOM 1318 C C . GLN A 1 171 ? -4.025 -6.739 12.201 1.00 96.56 171 GLN A C 1
ATOM 1320 O O . GLN A 1 171 ? -4.896 -6.578 11.350 1.00 96.56 171 GLN A O 1
ATOM 1325 N N . THR A 1 172 ? -3.811 -5.866 13.180 1.00 97.19 172 THR A N 1
ATOM 1326 C CA . THR A 1 172 ? -4.544 -4.602 13.330 1.00 97.19 172 THR A CA 1
ATOM 1327 C C . THR A 1 172 ? -3.568 -3.446 13.183 1.00 97.19 172 THR A C 1
ATOM 1329 O O . THR A 1 172 ? -2.458 -3.524 13.701 1.00 97.19 172 THR A O 1
ATOM 1332 N N . LEU A 1 173 ? -3.987 -2.380 12.503 1.00 95.81 173 LEU A N 1
ATOM 1333 C CA . LEU A 1 173 ? -3.218 -1.140 12.387 1.00 95.81 173 LEU A CA 1
ATOM 1334 C C . LEU A 1 173 ? -3.978 0.025 13.009 1.00 95.81 173 LEU A C 1
ATOM 1336 O O . LEU A 1 173 ? -5.211 0.058 13.018 1.00 95.81 173 LEU A O 1
ATOM 1340 N N . THR A 1 174 ? -3.239 1.001 13.524 1.00 94.50 174 THR A N 1
ATOM 1341 C CA . THR A 1 174 ? -3.817 2.210 14.098 1.00 94.50 174 THR A CA 1
ATOM 1342 C C . THR A 1 174 ? -4.305 3.160 13.012 1.00 94.50 174 THR A C 1
ATOM 1344 O O . THR A 1 174 ? -3.762 3.247 11.908 1.00 94.50 174 THR A O 1
ATOM 1347 N N . LYS A 1 175 ? -5.314 3.963 13.365 1.00 93.31 175 LYS A N 1
ATOM 1348 C CA . LYS A 1 175 ? -5.808 5.050 12.511 1.00 93.31 175 LYS A CA 1
ATOM 1349 C C . LYS A 1 175 ? -4.683 6.002 12.098 1.00 93.31 175 LYS A C 1
ATOM 1351 O O . LYS A 1 175 ? -4.616 6.411 10.945 1.00 93.31 175 LYS A O 1
ATOM 1356 N N . GLY A 1 176 ? -3.806 6.343 13.046 1.00 91.94 176 GLY A N 1
ATOM 1357 C CA . GLY A 1 176 ? -2.687 7.255 12.820 1.00 91.94 176 GLY A CA 1
ATOM 1358 C C . GLY A 1 176 ? -1.707 6.725 11.777 1.00 91.94 176 GLY A C 1
ATOM 1359 O O . GLY A 1 176 ? -1.326 7.471 10.878 1.00 91.94 176 GLY A O 1
ATOM 1360 N N . TRP A 1 177 ? -1.360 5.435 11.846 1.00 93.38 177 TRP A N 1
ATOM 1361 C CA . TRP A 1 177 ? -0.495 4.807 10.848 1.00 93.38 177 TRP A CA 1
ATOM 1362 C C . TRP A 1 177 ? -1.139 4.830 9.457 1.00 93.38 177 TRP A C 1
ATOM 1364 O O . TRP A 1 177 ? -0.506 5.259 8.494 1.00 93.38 177 TRP A O 1
ATOM 1374 N N . LEU A 1 178 ? -2.417 4.449 9.362 1.00 94.94 178 LEU A N 1
ATOM 1375 C CA . LEU A 1 178 ? -3.154 4.398 8.097 1.00 94.94 178 LEU A CA 1
ATOM 1376 C C . LEU A 1 178 ? -3.281 5.779 7.434 1.00 94.94 178 LEU A C 1
ATOM 1378 O O . LEU A 1 178 ? -2.959 5.921 6.256 1.00 94.94 178 LEU A O 1
ATOM 1382 N N . ILE A 1 179 ? -3.675 6.807 8.192 1.00 91.38 179 ILE A N 1
ATOM 1383 C CA . ILE A 1 179 ? -3.756 8.193 7.699 1.00 91.38 179 ILE A CA 1
ATOM 1384 C C . ILE A 1 179 ? -2.381 8.671 7.223 1.00 91.38 179 ILE A C 1
ATOM 1386 O O . ILE A 1 179 ? -2.247 9.165 6.108 1.00 91.38 179 ILE A O 1
ATOM 1390 N N . ASN A 1 180 ? -1.333 8.461 8.025 1.00 87.62 180 ASN A N 1
ATOM 1391 C CA . ASN A 1 180 ? 0.019 8.889 7.668 1.00 87.62 180 ASN A CA 1
ATOM 1392 C C . ASN A 1 180 ? 0.535 8.243 6.368 1.00 87.62 180 ASN A C 1
ATOM 1394 O O . ASN A 1 180 ? 1.321 8.853 5.647 1.00 87.62 180 ASN A O 1
ATOM 1398 N N . LYS A 1 181 ? 0.120 7.009 6.061 1.00 89.94 181 LYS A N 1
ATOM 1399 C CA . LYS A 1 181 ? 0.563 6.295 4.854 1.00 89.94 181 LYS A CA 1
ATOM 1400 C C . LYS A 1 181 ? -0.243 6.639 3.606 1.00 89.94 181 LYS A C 1
ATOM 1402 O O . LYS A 1 181 ? 0.330 6.576 2.517 1.00 89.94 181 LYS A O 1
ATOM 1407 N N . TYR A 1 182 ? -1.528 6.965 3.757 1.00 90.94 182 TYR A N 1
ATOM 1408 C CA . TYR A 1 182 ? -2.479 6.988 2.643 1.00 90.94 182 TYR A CA 1
ATOM 1409 C C . TYR A 1 182 ? -3.178 8.316 2.391 1.00 90.94 182 TYR A C 1
ATOM 1411 O O . TYR A 1 182 ? -3.792 8.463 1.336 1.00 90.94 182 TYR A O 1
ATOM 1419 N N . THR A 1 183 ? -3.066 9.302 3.274 1.00 83.38 183 THR A N 1
ATOM 1420 C CA . THR A 1 183 ? -3.524 10.650 2.936 1.00 83.38 183 THR A CA 1
ATOM 1421 C C . THR A 1 183 ? -2.585 11.233 1.871 1.00 83.38 183 THR A C 1
ATOM 1423 O O . THR A 1 183 ? -1.372 11.301 2.104 1.00 83.38 183 THR A O 1
ATOM 1426 N N . PRO A 1 184 ? -3.098 11.611 0.682 1.00 67.88 184 PRO A N 1
ATOM 1427 C CA . PRO A 1 184 ? -2.296 12.280 -0.329 1.00 67.88 184 PRO A CA 1
ATOM 1428 C C . PRO A 1 184 ? -1.722 13.572 0.240 1.00 67.88 184 PRO A C 1
ATOM 1430 O O . PRO A 1 184 ? -2.422 14.346 0.891 1.00 67.88 184 PRO A O 1
ATOM 1433 N N . VAL A 1 185 ? -0.447 13.815 -0.024 1.00 57.31 185 VAL A N 1
ATOM 1434 C CA . VAL A 1 185 ? 0.131 15.148 0.144 1.00 57.31 185 VAL A CA 1
ATOM 1435 C C . VAL A 1 185 ? -0.077 15.847 -1.196 1.00 57.31 185 VAL A 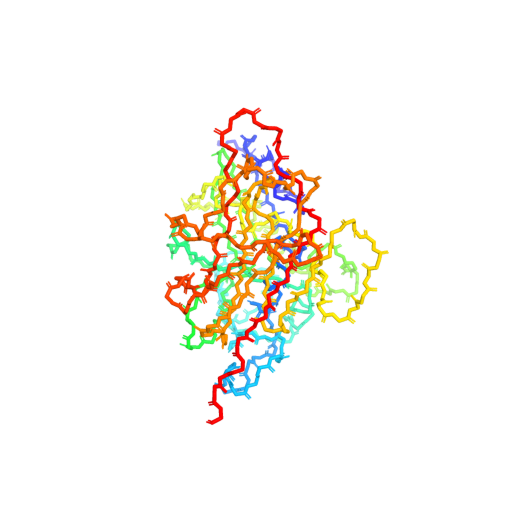C 1
ATOM 1437 O O . VAL A 1 185 ? 0.213 15.236 -2.227 1.00 57.31 185 VAL A O 1
ATOM 1440 N N . GLU A 1 186 ? -0.645 17.060 -1.197 1.00 46.47 186 GLU A N 1
ATOM 1441 C CA . GLU A 1 186 ? -0.780 17.874 -2.415 1.00 46.47 186 GLU A CA 1
ATOM 1442 C C . GLU A 1 186 ? 0.536 17.852 -3.204 1.00 46.47 186 GLU A C 1
ATOM 1444 O O . GLU A 1 186 ? 1.618 17.915 -2.613 1.00 46.47 186 GLU A O 1
ATOM 1449 N N . GLU A 1 187 ? 0.435 17.672 -4.525 1.00 39.53 187 GLU A N 1
ATOM 1450 C CA . GLU A 1 187 ? 1.595 17.459 -5.384 1.00 39.53 187 GLU A CA 1
ATOM 1451 C C . GLU A 1 187 ? 2.656 18.556 -5.225 1.00 39.53 187 GLU A C 1
ATOM 1453 O O . GLU A 1 187 ? 2.395 19.757 -5.233 1.00 39.53 187 GLU A O 1
ATOM 1458 N N . GLU A 1 188 ? 3.879 18.054 -5.121 1.00 37.28 188 GLU A N 1
ATOM 1459 C CA . GLU A 1 188 ? 5.173 18.711 -5.161 1.00 37.28 188 GLU A CA 1
ATOM 1460 C C . GLU A 1 188 ? 5.278 19.750 -6.299 1.00 37.28 188 GLU A C 1
ATOM 1462 O O . GLU A 1 188 ? 5.295 19.398 -7.482 1.00 37.28 188 GLU A O 1
ATOM 1467 N N . GLU A 1 189 ? 5.473 21.034 -5.970 1.00 30.92 189 GLU A N 1
ATOM 1468 C CA . GLU A 1 189 ? 6.117 21.953 -6.914 1.00 30.92 189 GLU A CA 1
ATOM 1469 C C . GLU A 1 189 ? 7.563 21.475 -7.120 1.00 30.92 189 GLU A C 1
ATOM 1471 O O . GLU A 1 189 ? 8.430 21.628 -6.256 1.00 30.92 189 GLU A O 1
ATOM 1476 N N . LYS A 1 190 ? 7.842 20.880 -8.285 1.00 32.53 190 LYS A N 1
ATOM 1477 C CA . LYS A 1 190 ? 9.216 20.633 -8.732 1.00 32.53 190 LYS A CA 1
ATOM 1478 C C . LYS A 1 190 ? 9.968 21.963 -8.810 1.00 32.53 190 LYS A C 1
ATOM 1480 O O . LYS A 1 190 ? 9.578 22.862 -9.557 1.00 32.53 190 LYS A O 1
ATOM 1485 N N . ALA A 1 191 ? 11.086 22.049 -8.089 1.00 33.06 191 ALA A N 1
ATOM 1486 C CA . ALA A 1 191 ? 12.033 23.151 -8.178 1.00 33.06 191 ALA A CA 1
ATOM 1487 C C . ALA A 1 191 ? 12.527 23.293 -9.624 1.00 33.06 191 ALA A C 1
ATOM 1489 O O . ALA A 1 191 ? 13.221 22.432 -10.163 1.00 33.06 191 ALA A O 1
ATOM 1490 N N . GLY A 1 192 ? 12.107 24.379 -10.265 1.00 36.25 192 GLY A N 1
ATOM 1491 C CA . GLY A 1 192 ? 12.424 24.639 -11.663 1.00 36.25 192 GLY A CA 1
ATOM 1492 C C . GLY A 1 192 ? 11.480 25.596 -12.375 1.00 36.25 192 GLY A C 1
ATOM 1493 O O . GLY A 1 192 ? 11.461 25.591 -13.597 1.00 36.25 192 GLY A O 1
ATOM 1494 N N . LYS A 1 193 ? 10.697 26.412 -11.665 1.00 31.31 193 LYS A N 1
ATOM 1495 C CA . LYS A 1 193 ? 10.057 27.608 -12.220 1.00 31.31 193 LYS A CA 1
ATOM 1496 C C . LYS A 1 193 ? 9.941 28.642 -11.114 1.00 31.31 193 LYS A C 1
ATOM 1498 O O . LYS A 1 193 ? 9.552 28.332 -9.997 1.00 31.31 193 LYS A O 1
ATOM 1503 N N . THR A 1 194 ? 10.274 29.884 -11.435 1.00 42.19 194 THR A N 1
ATOM 1504 C CA . THR A 1 194 ? 9.762 31.040 -10.706 1.00 42.19 194 THR A CA 1
ATOM 1505 C C . THR A 1 194 ? 8.250 31.061 -10.922 1.00 42.19 194 THR A C 1
ATOM 1507 O O . THR A 1 194 ? 7.768 31.669 -11.874 1.00 42.19 194 THR A O 1
ATOM 1510 N N . THR A 1 195 ? 7.493 30.326 -10.111 1.00 30.03 195 THR A N 1
ATOM 1511 C CA . THR A 1 195 ? 6.033 30.393 -10.112 1.00 30.03 195 THR A CA 1
ATOM 1512 C C . THR A 1 195 ? 5.605 31.487 -9.147 1.00 30.03 195 THR A C 1
ATOM 1514 O O . THR A 1 195 ? 5.568 31.327 -7.931 1.00 30.03 195 THR A O 1
ATOM 1517 N N . ALA A 1 196 ? 5.278 32.645 -9.717 1.00 39.78 196 ALA A N 1
ATOM 1518 C CA . ALA A 1 196 ? 4.432 33.632 -9.069 1.00 39.78 196 ALA A CA 1
ATOM 1519 C C . ALA A 1 196 ? 3.015 33.044 -8.943 1.00 39.78 196 ALA A C 1
ATOM 1521 O O . ALA A 1 196 ? 2.166 33.285 -9.794 1.00 39.78 196 ALA A O 1
ATOM 1522 N N . SER A 1 197 ? 2.786 32.198 -7.937 1.00 39.88 197 SER A N 1
ATOM 1523 C CA . SER A 1 197 ? 1.437 31.735 -7.569 1.00 39.88 197 SER A CA 1
ATOM 1524 C C . SER A 1 197 ? 1.282 31.334 -6.093 1.00 39.88 197 SER A C 1
ATOM 1526 O O . SER A 1 197 ? 0.237 30.820 -5.700 1.00 39.88 197 SER A O 1
ATOM 1528 N N . SER A 1 198 ? 2.261 31.627 -5.241 1.00 45.47 198 SER A N 1
ATOM 1529 C CA . SER A 1 198 ? 2.050 31.728 -3.797 1.00 45.47 198 SER A CA 1
ATOM 1530 C C . SER A 1 198 ? 2.775 32.979 -3.301 1.00 45.47 198 SER A C 1
ATOM 1532 O O . SER A 1 198 ? 3.856 33.303 -3.790 1.00 45.47 198 SER A O 1
ATOM 1534 N N . ASP A 1 199 ? 2.202 33.720 -2.351 1.00 62.84 199 ASP A N 1
ATOM 1535 C CA . ASP A 1 199 ? 2.796 34.948 -1.782 1.00 62.84 199 ASP A CA 1
ATOM 1536 C C . ASP A 1 199 ? 4.081 34.687 -0.952 1.00 62.84 199 ASP A C 1
ATOM 1538 O O . ASP A 1 199 ? 4.459 35.490 -0.090 1.00 62.84 199 ASP A O 1
ATOM 1542 N N . VAL A 1 200 ? 4.742 33.541 -1.162 1.00 69.06 200 VAL A N 1
ATOM 1543 C CA . VAL A 1 200 ? 5.882 33.043 -0.395 1.00 69.06 200 VAL A CA 1
ATOM 1544 C C . VAL A 1 200 ? 7.033 32.700 -1.336 1.00 69.06 200 VAL A C 1
ATOM 1546 O O . VAL A 1 200 ? 6.947 31.800 -2.162 1.00 69.06 200 VAL A O 1
ATOM 1549 N N . ILE 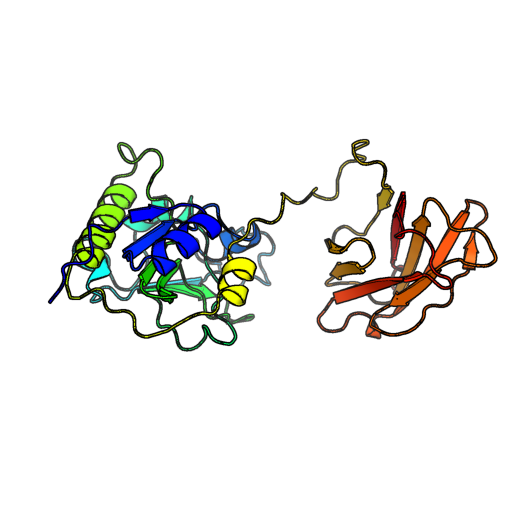A 1 201 ? 8.156 33.400 -1.186 1.00 79.50 201 ILE A N 1
ATOM 1550 C CA . ILE A 1 201 ? 9.354 33.173 -2.002 1.00 79.50 201 ILE A CA 1
ATOM 1551 C C . ILE A 1 201 ? 10.126 31.974 -1.444 1.00 79.50 201 ILE A C 1
ATOM 1553 O O . ILE A 1 201 ? 10.764 32.109 -0.404 1.00 79.50 201 ILE A O 1
ATOM 1557 N N . ILE A 1 202 ? 10.123 30.832 -2.129 1.00 79.62 202 ILE A N 1
ATOM 1558 C CA . ILE A 1 202 ? 10.909 29.652 -1.736 1.00 79.62 202 ILE A CA 1
ATOM 1559 C C . ILE A 1 202 ? 12.076 29.478 -2.708 1.00 79.62 202 ILE A C 1
ATOM 1561 O O . ILE A 1 202 ? 11.880 29.381 -3.918 1.00 79.62 202 ILE A O 1
ATOM 1565 N N . LYS A 1 203 ? 13.304 29.452 -2.186 1.00 82.00 203 LYS A N 1
ATOM 1566 C CA . LYS A 1 203 ? 14.528 29.240 -2.971 1.00 82.00 203 LYS A CA 1
ATOM 1567 C C . LYS A 1 203 ? 15.416 28.222 -2.280 1.00 82.00 203 LYS A C 1
ATOM 1569 O O . LYS A 1 203 ? 15.935 28.488 -1.203 1.00 82.00 203 LYS A O 1
ATOM 1574 N N . MET A 1 204 ? 15.591 27.062 -2.886 1.00 80.56 204 MET A N 1
ATOM 1575 C CA . MET A 1 204 ? 16.340 25.972 -2.276 1.00 80.56 204 MET A CA 1
ATOM 1576 C C . MET A 1 204 ? 17.220 25.269 -3.323 1.00 80.56 204 MET A C 1
ATOM 1578 O O . MET A 1 204 ? 16.913 25.366 -4.516 1.00 80.56 204 MET A O 1
ATOM 1582 N N . PRO A 1 205 ? 18.298 24.571 -2.920 1.00 74.62 205 PRO A N 1
ATOM 1583 C CA . PRO A 1 205 ? 19.091 23.738 -3.826 1.00 74.62 205 PRO A CA 1
ATOM 1584 C C . PRO A 1 205 ? 18.261 22.593 -4.427 1.00 74.62 205 PRO A C 1
ATOM 1586 O O . PRO A 1 205 ? 17.283 22.146 -3.826 1.00 74.62 205 PRO A O 1
ATOM 1589 N N . ALA A 1 206 ? 18.648 22.099 -5.604 1.00 65.56 206 ALA A N 1
ATOM 1590 C CA . ALA A 1 206 ? 17.863 21.121 -6.369 1.00 65.56 206 ALA A CA 1
ATOM 1591 C C . ALA A 1 206 ? 17.660 19.781 -5.630 1.00 65.56 206 ALA A C 1
ATOM 1593 O O . ALA A 1 206 ? 16.650 19.109 -5.803 1.00 65.56 206 ALA A O 1
ATOM 1594 N N . GLU A 1 207 ? 18.614 19.414 -4.783 1.00 69.44 207 GLU A N 1
ATOM 1595 C CA . GLU A 1 207 ? 18.643 18.228 -3.916 1.00 69.44 207 GLU A CA 1
ATOM 1596 C C . GLU A 1 207 ? 17.833 18.345 -2.611 1.00 69.44 207 GLU A C 1
ATOM 1598 O O . GLU A 1 207 ? 17.961 17.489 -1.729 1.00 69.44 207 GLU A O 1
ATOM 1603 N N . THR A 1 208 ? 17.088 19.434 -2.419 1.00 73.31 208 THR A N 1
ATOM 1604 C CA . THR A 1 208 ? 16.358 19.681 -1.171 1.00 73.31 208 THR A CA 1
ATOM 1605 C C . THR A 1 208 ? 14.860 19.568 -1.344 1.00 73.31 208 THR A C 1
ATOM 1607 O O . THR A 1 208 ? 14.306 19.883 -2.395 1.00 73.31 208 THR A O 1
ATOM 1610 N N . GLN A 1 209 ? 14.190 19.152 -0.276 1.00 73.25 209 GLN A N 1
ATOM 1611 C CA . GLN A 1 209 ? 12.737 19.198 -0.184 1.00 73.25 209 GLN A CA 1
ATOM 1612 C C . GLN A 1 209 ? 12.357 20.127 0.961 1.00 73.25 209 GLN A C 1
ATOM 1614 O O . GLN A 1 209 ? 12.974 20.081 2.020 1.00 73.25 209 GLN A O 1
ATOM 1619 N N . PHE A 1 210 ? 11.339 20.960 0.759 1.00 80.44 210 PHE A N 1
ATOM 1620 C CA . PHE A 1 210 ? 10.791 21.848 1.781 1.00 80.44 210 PHE A CA 1
ATOM 1621 C C . PHE A 1 210 ? 9.335 21.470 2.056 1.00 80.44 210 PHE A C 1
ATOM 1623 O O . PHE A 1 210 ? 8.527 21.361 1.138 1.00 80.44 210 PHE A O 1
ATOM 1630 N N . ARG A 1 211 ? 8.996 21.280 3.330 1.00 74.50 211 ARG A N 1
ATOM 1631 C CA . ARG A 1 211 ? 7.689 20.825 3.803 1.00 74.50 211 ARG A CA 1
ATOM 1632 C C . ARG A 1 211 ? 7.182 21.745 4.907 1.00 74.50 211 ARG A C 1
ATOM 1634 O O . ARG A 1 211 ? 7.889 22.026 5.869 1.00 74.50 211 ARG A O 1
ATOM 1641 N N . LYS A 1 212 ? 5.923 22.177 4.827 1.00 80.31 212 LYS A N 1
ATOM 1642 C CA . LYS A 1 212 ? 5.230 22.840 5.942 1.00 80.31 212 LYS A CA 1
ATOM 1643 C C . LYS A 1 212 ? 4.542 21.781 6.805 1.00 80.31 212 LYS A C 1
ATOM 1645 O O . LYS A 1 212 ? 3.657 21.082 6.330 1.00 80.31 212 LYS A O 1
ATOM 1650 N N . ILE A 1 213 ? 4.942 21.667 8.067 1.00 76.44 213 ILE A N 1
ATOM 1651 C CA . ILE A 1 213 ? 4.362 20.731 9.048 1.00 76.44 213 ILE A CA 1
ATOM 1652 C C . ILE A 1 213 ? 3.142 21.350 9.729 1.00 76.44 213 ILE A C 1
ATOM 1654 O O . ILE A 1 213 ? 2.154 20.679 10.002 1.00 76.44 213 ILE A O 1
ATOM 1658 N N . SER A 1 214 ? 3.227 22.641 10.041 1.00 74.88 214 SER A N 1
ATOM 1659 C CA . SER A 1 214 ? 2.147 23.427 10.634 1.00 74.88 214 SER A CA 1
ATOM 1660 C C . SER A 1 214 ? 2.348 24.909 10.307 1.00 74.88 214 SER A C 1
ATOM 1662 O O . SER A 1 214 ? 3.305 25.282 9.631 1.00 74.88 214 SER A O 1
ATOM 1664 N N . ALA A 1 215 ? 1.473 25.794 10.795 1.00 74.00 215 ALA A N 1
ATOM 1665 C CA . ALA A 1 215 ? 1.636 27.241 10.609 1.00 74.00 215 ALA A CA 1
ATOM 1666 C C . ALA A 1 215 ? 3.016 27.768 11.063 1.00 74.00 215 ALA A C 1
ATOM 1668 O O . ALA A 1 215 ? 3.532 28.721 10.487 1.00 74.00 215 ALA A O 1
ATOM 1669 N N . GLN A 1 216 ? 3.618 27.126 12.067 1.00 81.38 216 GLN A N 1
ATOM 1670 C CA . GLN A 1 216 ? 4.845 27.574 12.728 1.00 81.38 216 GLN A CA 1
ATOM 1671 C C . GLN A 1 216 ? 5.999 26.576 12.603 1.00 81.38 216 GLN A C 1
ATOM 1673 O O . GLN A 1 216 ? 7.063 26.820 13.161 1.00 81.38 216 GLN A O 1
ATOM 1678 N N . LYS A 1 217 ? 5.810 25.454 11.905 1.00 83.00 217 LYS A N 1
ATOM 1679 C CA . LYS A 1 217 ? 6.809 24.389 11.820 1.00 83.00 217 LYS A CA 1
ATOM 1680 C C . LYS A 1 217 ? 6.996 23.948 10.381 1.00 83.00 217 LYS A C 1
ATOM 1682 O O . LYS A 1 217 ? 6.024 23.664 9.683 1.00 83.00 217 LYS A O 1
ATOM 1687 N N . TYR A 1 218 ? 8.248 23.868 9.968 1.00 86.31 218 TYR A N 1
ATOM 1688 C CA . TYR A 1 218 ? 8.676 23.535 8.621 1.00 86.31 218 TYR A CA 1
ATOM 1689 C C . TYR A 1 218 ? 9.798 22.499 8.703 1.00 86.31 218 TYR A C 1
ATOM 1691 O O . TYR A 1 218 ? 10.497 22.409 9.709 1.00 86.31 218 TYR A O 1
ATOM 1699 N N . GLU A 1 219 ? 9.947 21.697 7.665 1.00 84.06 219 GLU A N 1
ATOM 1700 C CA . GLU A 1 219 ? 10.965 20.662 7.537 1.00 84.06 219 GLU A CA 1
ATOM 1701 C C . GLU A 1 219 ? 11.672 20.850 6.199 1.00 84.06 219 GLU A C 1
ATOM 1703 O O . GLU A 1 219 ? 11.024 21.033 5.171 1.00 84.06 219 GLU A O 1
ATOM 1708 N N . ILE A 1 220 ? 12.997 20.806 6.217 1.00 84.50 220 ILE A N 1
ATOM 1709 C CA . ILE A 1 220 ? 13.835 20.743 5.028 1.00 84.50 220 ILE A CA 1
ATOM 1710 C C . ILE A 1 220 ? 14.545 19.397 5.041 1.00 84.50 220 ILE A C 1
ATOM 1712 O O . ILE A 1 220 ? 15.165 19.046 6.039 1.00 84.50 220 ILE A O 1
ATOM 1716 N N . THR A 1 221 ? 14.492 18.644 3.950 1.00 80.00 221 THR A N 1
ATOM 1717 C CA . THR A 1 221 ? 15.280 17.415 3.798 1.00 80.00 221 THR A CA 1
ATOM 1718 C C . THR A 1 221 ? 16.327 17.601 2.713 1.00 80.00 221 THR A C 1
ATOM 1720 O O . THR A 1 221 ? 16.097 18.306 1.731 1.00 80.00 221 THR A O 1
ATOM 1723 N N . SER A 1 222 ? 17.511 17.019 2.901 1.00 74.19 222 SER A N 1
ATOM 1724 C CA . SER A 1 222 ? 18.584 17.090 1.907 1.00 74.19 222 SER A CA 1
ATOM 1725 C C . SER A 1 222 ? 19.575 15.944 2.043 1.00 74.19 222 SER A C 1
ATOM 1727 O O . SER A 1 222 ? 19.869 15.486 3.144 1.00 74.19 222 SER A O 1
ATOM 1729 N N . THR A 1 223 ? 20.134 15.500 0.918 1.00 65.00 223 THR A N 1
ATOM 1730 C CA . THR A 1 223 ? 21.118 14.412 0.869 1.00 65.00 223 THR A CA 1
ATOM 1731 C C . THR A 1 223 ? 22.573 14.872 0.754 1.00 65.00 223 THR A C 1
ATOM 1733 O O . THR A 1 223 ? 23.456 14.029 0.892 1.00 65.00 223 THR A O 1
ATOM 1736 N N . THR A 1 224 ? 22.844 16.158 0.499 1.00 61.03 224 THR A N 1
ATOM 1737 C CA . THR A 1 224 ? 24.183 16.643 0.083 1.00 61.03 224 THR A CA 1
ATOM 1738 C C . THR A 1 224 ? 24.704 17.868 0.845 1.00 61.03 224 THR A C 1
ATOM 1740 O O . THR A 1 224 ? 25.817 18.312 0.572 1.00 61.03 224 THR A O 1
ATOM 1743 N N . LEU A 1 225 ? 23.960 18.412 1.813 1.00 63.06 225 LEU A N 1
ATOM 1744 C CA . LEU A 1 225 ? 24.301 19.697 2.441 1.00 63.06 225 LEU A CA 1
ATOM 1745 C C . LEU A 1 225 ? 25.133 19.534 3.721 1.00 63.06 225 LEU A C 1
ATOM 1747 O O . LEU A 1 225 ? 24.833 18.698 4.573 1.00 63.06 225 LEU A O 1
ATOM 1751 N N . ALA A 1 226 ? 26.195 20.339 3.842 1.00 57.00 226 ALA A N 1
ATOM 1752 C CA . ALA A 1 226 ? 27.177 20.259 4.929 1.00 57.00 226 ALA A CA 1
ATOM 1753 C C . ALA A 1 226 ? 27.230 21.521 5.812 1.00 57.00 226 ALA A C 1
ATOM 1755 O O . ALA A 1 226 ? 27.344 21.424 7.029 1.00 57.00 226 ALA A O 1
ATOM 1756 N N . LEU A 1 227 ? 27.143 22.710 5.226 1.00 71.75 227 LEU A N 1
ATOM 1757 C CA . LEU A 1 227 ? 27.153 23.990 5.932 1.00 71.75 227 LEU A CA 1
ATOM 1758 C C . LEU A 1 227 ? 26.481 25.018 5.029 1.00 71.75 227 LEU A C 1
ATOM 1760 O O . LEU A 1 227 ? 26.622 24.961 3.806 1.00 71.75 227 LEU A O 1
ATOM 1764 N N . GLY A 1 228 ? 25.747 25.958 5.607 1.00 80.38 228 GLY A N 1
ATOM 1765 C CA . GLY A 1 228 ? 25.204 27.045 4.815 1.00 80.38 228 GLY A CA 1
ATOM 1766 C C . GLY A 1 228 ? 24.353 28.004 5.609 1.00 80.38 228 GLY A C 1
ATOM 1767 O O . GLY A 1 228 ? 24.319 28.007 6.839 1.00 80.38 228 GLY A O 1
ATOM 1768 N N . THR A 1 229 ? 23.648 28.852 4.873 1.00 84.12 229 THR A N 1
ATOM 1769 C CA . THR A 1 229 ? 22.821 29.902 5.454 1.00 84.12 229 THR A CA 1
ATOM 1770 C C . THR A 1 229 ? 21.380 29.748 5.018 1.00 84.12 229 THR A C 1
ATOM 1772 O O . THR A 1 229 ? 21.091 29.449 3.859 1.00 84.12 229 THR A O 1
ATOM 1775 N N . ILE A 1 230 ? 20.473 29.954 5.965 1.00 86.81 230 ILE A N 1
ATOM 1776 C CA . ILE A 1 230 ? 19.045 30.060 5.707 1.00 86.81 230 ILE A CA 1
ATOM 1777 C C . ILE A 1 230 ? 18.642 31.508 5.937 1.00 86.81 230 ILE A C 1
ATOM 1779 O O . ILE A 1 230 ? 18.957 32.111 6.967 1.00 86.81 230 ILE A O 1
ATOM 1783 N N . ARG A 1 231 ? 17.948 32.070 4.954 1.00 87.94 231 ARG A N 1
ATOM 1784 C CA . ARG A 1 231 ? 17.333 33.390 5.022 1.00 87.94 231 ARG A CA 1
ATOM 1785 C C . ARG A 1 231 ? 15.829 33.210 5.104 1.00 87.94 231 ARG A C 1
ATOM 1787 O O . ARG A 1 231 ? 15.249 32.483 4.309 1.00 87.94 231 ARG A O 1
ATOM 1794 N N . ILE A 1 232 ? 15.193 33.883 6.050 1.00 86.75 232 ILE A N 1
ATOM 1795 C CA . ILE A 1 232 ? 13.755 33.810 6.294 1.00 86.75 232 ILE A CA 1
ATOM 1796 C C . ILE A 1 232 ? 13.171 35.215 6.236 1.00 86.75 232 ILE A C 1
ATOM 1798 O O . ILE A 1 232 ? 13.689 36.147 6.851 1.00 86.75 232 ILE A O 1
ATOM 1802 N N . LYS A 1 233 ? 12.047 35.352 5.539 1.00 84.38 233 LYS A N 1
ATOM 1803 C CA . LYS A 1 233 ? 11.237 36.563 5.482 1.00 84.38 233 LYS A CA 1
ATOM 1804 C C . LYS A 1 233 ? 9.837 36.256 5.984 1.00 84.38 233 LYS A C 1
ATOM 1806 O O . LYS A 1 233 ? 9.232 35.259 5.598 1.00 84.38 233 LYS A O 1
ATOM 1811 N N . GLY A 1 234 ? 9.303 37.126 6.829 1.00 78.25 234 GLY A N 1
ATOM 1812 C CA . GLY A 1 234 ? 7.954 37.000 7.375 1.00 78.25 234 GLY A CA 1
ATOM 1813 C C . GLY A 1 234 ? 7.255 38.346 7.420 1.00 78.25 234 GLY A C 1
ATOM 1814 O O . GLY A 1 234 ? 7.909 39.387 7.443 1.00 78.25 234 GLY A O 1
ATOM 1815 N N . ALA A 1 235 ? 5.923 38.326 7.433 1.00 65.31 235 ALA A N 1
ATOM 1816 C CA . ALA A 1 235 ? 5.109 39.541 7.340 1.00 65.31 235 ALA A CA 1
ATOM 1817 C C . ALA A 1 235 ? 5.292 40.513 8.527 1.00 65.31 235 ALA A C 1
ATOM 1819 O O . ALA A 1 235 ? 5.032 41.702 8.383 1.00 65.31 235 ALA A O 1
ATOM 1820 N N . ASN A 1 236 ? 5.758 40.023 9.686 1.00 61.00 236 ASN A N 1
ATOM 1821 C CA . ASN A 1 236 ? 5.783 40.765 10.957 1.00 61.00 236 ASN A CA 1
ATOM 1822 C C . ASN A 1 236 ? 7.117 40.666 11.718 1.00 61.00 236 ASN A C 1
ATOM 1824 O O . ASN A 1 236 ? 7.139 40.722 12.948 1.00 61.00 236 ASN A O 1
ATOM 1828 N N . ILE A 1 237 ? 8.230 40.495 11.005 1.00 60.72 237 ILE A N 1
ATOM 1829 C CA . ILE A 1 237 ? 9.557 40.484 11.623 1.00 60.72 237 ILE A CA 1
ATOM 1830 C C . ILE A 1 237 ? 10.121 41.898 11.560 1.00 60.72 237 ILE A C 1
ATOM 1832 O O . ILE A 1 237 ? 10.497 42.373 10.494 1.00 60.72 237 ILE A O 1
ATOM 1836 N N . ARG A 1 238 ? 10.186 42.566 12.707 1.00 57.78 238 ARG A N 1
ATOM 1837 C CA . ARG A 1 238 ? 11.000 43.768 12.908 1.00 57.78 238 ARG A CA 1
ATOM 1838 C C . ARG A 1 238 ? 11.748 43.613 14.216 1.00 57.78 238 ARG A C 1
ATOM 1840 O O . ARG A 1 238 ? 11.225 42.984 15.132 1.00 57.78 238 ARG A O 1
ATOM 1847 N N . TYR A 1 239 ? 12.946 44.176 14.305 1.00 53.59 239 TYR A N 1
ATOM 1848 C CA . TYR A 1 239 ? 13.635 44.283 15.584 1.00 53.59 239 TYR A CA 1
ATOM 1849 C C . TYR A 1 239 ? 12.860 45.231 16.528 1.00 53.59 239 TYR A C 1
ATOM 1851 O O . TYR A 1 239 ? 12.452 46.307 16.079 1.00 53.59 239 TYR A O 1
ATOM 1859 N N . PRO A 1 240 ? 12.662 44.889 17.818 1.00 57.31 240 PRO A N 1
ATOM 1860 C CA . PRO A 1 240 ? 13.053 43.643 18.489 1.00 57.31 240 PRO A CA 1
ATOM 1861 C C . PRO A 1 240 ? 12.197 42.441 18.052 1.00 57.31 240 PRO A C 1
ATOM 1863 O O . PRO A 1 240 ? 10.976 42.541 17.960 1.00 57.31 240 PRO A O 1
ATOM 1866 N N . PHE A 1 241 ? 12.843 41.295 17.795 1.00 63.75 241 PHE A N 1
ATOM 1867 C CA . PHE A 1 241 ? 12.200 40.119 17.198 1.00 63.75 241 PHE A CA 1
ATOM 1868 C C . PHE A 1 241 ? 10.996 39.612 18.019 1.00 63.75 241 PHE A C 1
ATOM 1870 O O . PHE A 1 241 ? 11.115 39.244 19.188 1.00 63.75 241 PHE A O 1
ATOM 1877 N N . THR A 1 242 ? 9.831 39.535 17.374 1.00 69.50 242 THR A N 1
ATOM 1878 C CA . THR A 1 242 ? 8.559 39.050 17.949 1.00 69.50 242 THR A CA 1
ATOM 1879 C C . THR A 1 242 ? 8.399 37.524 17.896 1.00 69.50 242 THR A C 1
ATOM 1881 O O . THR A 1 242 ? 7.394 36.987 18.377 1.00 69.50 242 THR A O 1
ATOM 1884 N N . TYR A 1 243 ? 9.392 36.833 17.325 1.00 74.69 243 TYR A N 1
ATOM 1885 C CA . TYR A 1 243 ? 9.477 35.379 17.212 1.00 74.69 243 TYR A CA 1
ATOM 1886 C C . TYR A 1 243 ? 10.915 34.907 17.436 1.00 74.69 243 TYR A C 1
ATOM 1888 O O . TYR A 1 243 ? 11.868 35.554 17.005 1.00 74.69 243 TYR A O 1
ATOM 1896 N N . GLU A 1 244 ? 11.059 33.743 18.053 1.00 83.38 244 GLU A N 1
ATOM 1897 C CA . GLU A 1 244 ? 12.291 32.967 18.088 1.00 83.38 244 GLU A CA 1
ATOM 1898 C C . GLU A 1 244 ? 12.269 31.933 16.966 1.00 83.38 244 GLU A C 1
ATOM 1900 O O . GLU A 1 244 ? 11.260 31.256 16.757 1.00 83.38 244 GLU A O 1
ATOM 1905 N N . VAL A 1 245 ? 13.394 31.774 16.275 1.00 84.88 245 VAL A N 1
ATOM 1906 C CA . VAL A 1 245 ? 13.584 30.687 15.312 1.00 84.88 245 VAL A CA 1
ATOM 1907 C C . VAL A 1 245 ? 14.351 29.575 16.005 1.00 84.88 245 VAL A C 1
ATOM 1909 O O . VAL A 1 245 ? 15.380 29.819 16.631 1.00 84.88 245 VAL A O 1
ATOM 1912 N N . TRP A 1 246 ? 13.838 28.359 15.904 1.00 86.56 246 TRP A N 1
ATOM 1913 C CA . TRP A 1 246 ? 14.431 27.157 16.466 1.00 86.56 246 TRP A CA 1
ATOM 1914 C C . TRP A 1 246 ? 14.741 26.184 15.335 1.00 86.56 246 TRP A C 1
ATOM 1916 O O . TRP A 1 246 ? 13.886 25.932 14.490 1.00 86.56 246 TRP A O 1
ATOM 1926 N N . ILE A 1 247 ? 15.955 25.646 15.321 1.00 84.12 247 ILE A N 1
ATOM 1927 C CA . ILE A 1 247 ? 16.430 24.674 14.337 1.00 84.12 247 ILE A CA 1
ATOM 1928 C C . ILE A 1 247 ? 16.78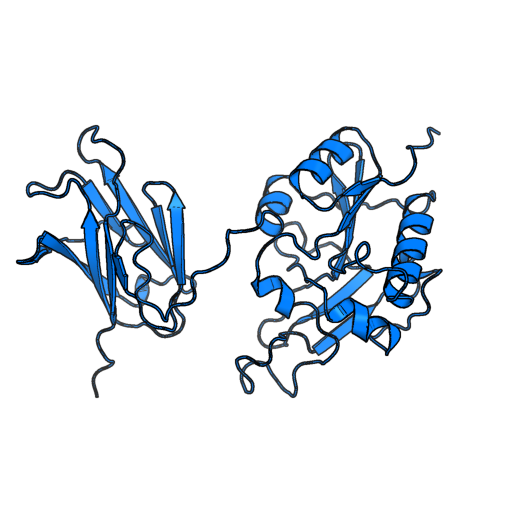2 23.390 15.086 1.00 84.12 247 ILE A C 1
ATOM 1930 O O . ILE A 1 247 ? 17.577 23.441 16.021 1.00 84.12 247 ILE A O 1
ATOM 1934 N N . ASN A 1 248 ? 16.138 22.267 14.748 1.00 82.94 248 ASN A N 1
ATOM 1935 C CA . ASN A 1 248 ? 16.299 20.969 15.428 1.00 82.94 248 ASN A CA 1
ATOM 1936 C C . ASN A 1 248 ? 16.322 21.067 16.966 1.00 82.94 248 ASN A C 1
ATOM 1938 O O . ASN A 1 248 ? 17.138 20.461 17.654 1.00 82.94 248 ASN A O 1
ATOM 1942 N N . GLY A 1 249 ? 15.421 21.878 17.526 1.00 78.94 249 GLY A N 1
ATOM 1943 C CA . GLY A 1 249 ? 15.306 22.042 18.975 1.00 78.94 249 GLY A CA 1
ATOM 1944 C C . GLY A 1 249 ? 16.359 22.953 19.618 1.00 78.94 249 GLY A C 1
ATOM 1945 O O . GLY A 1 249 ? 16.365 23.070 20.840 1.00 78.94 249 GLY A O 1
ATOM 1946 N N . ARG A 1 250 ? 17.188 23.661 18.839 1.00 81.31 250 ARG A N 1
ATOM 1947 C CA . ARG A 1 250 ? 18.115 24.701 19.318 1.00 81.31 250 ARG A CA 1
ATOM 1948 C C . ARG A 1 250 ? 17.655 26.085 18.875 1.00 81.31 250 ARG A C 1
ATOM 1950 O O . ARG A 1 250 ? 17.284 26.279 17.721 1.00 81.31 250 ARG A O 1
ATOM 1957 N N . LYS A 1 251 ? 17.698 27.067 19.776 1.00 84.81 251 LYS A N 1
ATOM 1958 C CA . LYS A 1 251 ? 17.392 28.462 19.432 1.00 84.81 251 LYS A CA 1
ATOM 1959 C C . LYS A 1 251 ? 18.481 29.011 18.506 1.00 84.81 251 LYS A C 1
ATOM 1961 O O . LYS A 1 251 ? 19.651 29.036 18.878 1.00 84.81 251 LYS A O 1
ATOM 1966 N N . ALA A 1 252 ? 18.087 29.451 17.317 1.00 84.38 252 ALA A N 1
ATOM 1967 C CA . ALA A 1 252 ? 18.985 29.999 16.314 1.00 84.38 252 ALA A CA 1
ATOM 1968 C C . ALA A 1 252 ? 19.288 31.479 16.589 1.00 84.38 252 ALA A C 1
ATOM 1970 O O . ALA A 1 252 ? 18.416 32.248 17.005 1.00 84.38 252 ALA A O 1
ATOM 1971 N N . THR A 1 253 ? 20.521 31.898 16.304 1.00 83.75 253 THR A N 1
ATOM 1972 C CA . THR A 1 253 ? 20.905 33.315 16.319 1.00 83.75 253 THR A CA 1
ATOM 1973 C C . THR A 1 253 ? 20.548 33.940 14.976 1.00 83.75 253 THR A C 1
ATOM 1975 O O . THR A 1 253 ? 20.971 33.450 13.926 1.00 83.75 253 THR A O 1
ATOM 1978 N N . LEU A 1 254 ? 19.763 35.017 15.004 1.00 80.62 254 LEU A N 1
ATOM 1979 C CA . LEU A 1 254 ? 19.265 35.699 13.810 1.00 80.62 254 LEU A CA 1
ATOM 1980 C C . LEU A 1 254 ? 19.993 37.026 13.615 1.00 80.62 254 LEU A C 1
ATOM 1982 O O . LEU A 1 254 ? 20.183 37.789 14.560 1.00 80.62 254 LEU A O 1
ATOM 1986 N N . THR A 1 255 ? 20.354 37.313 12.369 1.00 80.50 255 THR A N 1
ATOM 1987 C CA . THR A 1 255 ? 20.898 38.607 11.940 1.00 80.50 255 THR A CA 1
ATOM 1988 C C . THR A 1 255 ? 20.023 39.162 10.825 1.00 80.50 255 THR A C 1
ATOM 1990 O O . THR A 1 255 ? 19.674 38.433 9.904 1.00 80.50 255 THR A O 1
ATOM 1993 N N . GLU A 1 256 ? 19.609 40.423 10.907 1.00 76.94 256 GLU A N 1
ATOM 1994 C CA . GLU A 1 256 ? 18.815 41.052 9.846 1.00 76.94 256 GLU A CA 1
ATOM 1995 C C . GLU A 1 256 ? 19.735 41.544 8.720 1.00 76.94 256 GLU A C 1
ATOM 1997 O O . GLU A 1 256 ? 20.781 42.145 8.977 1.00 76.94 256 GLU A O 1
ATOM 2002 N N . ASP A 1 257 ? 19.366 41.284 7.467 1.00 70.69 257 ASP A N 1
ATOM 2003 C CA . ASP A 1 257 ? 20.047 41.846 6.306 1.00 70.69 257 ASP A CA 1
ATOM 2004 C C . ASP A 1 257 ? 19.416 43.167 5.837 1.00 70.69 257 ASP A C 1
ATOM 2006 O O . ASP A 1 257 ? 18.321 43.556 6.240 1.00 70.69 257 ASP A O 1
ATOM 2010 N N . ARG A 1 258 ? 20.098 43.874 4.926 1.00 62.03 258 ARG A N 1
ATOM 2011 C CA . ARG A 1 258 ? 19.637 45.179 4.407 1.00 62.03 258 ARG A CA 1
ATOM 2012 C C . ARG A 1 258 ? 18.297 45.117 3.651 1.00 62.03 258 ARG A C 1
ATOM 2014 O O . ARG A 1 258 ? 17.738 46.166 3.349 1.00 62.03 258 ARG A O 1
ATOM 2021 N N . ALA A 1 259 ? 17.800 43.924 3.317 1.00 67.62 259 ALA A N 1
ATOM 2022 C CA . ALA A 1 259 ? 16.557 43.690 2.583 1.00 67.62 259 ALA A CA 1
ATOM 2023 C C . ALA A 1 259 ? 15.417 43.156 3.482 1.00 67.62 259 ALA A C 1
ATOM 2025 O O . ALA A 1 259 ? 14.369 42.744 2.962 1.00 67.62 259 ALA A O 1
ATOM 2026 N N . GLY A 1 260 ? 15.609 43.165 4.808 1.00 71.12 260 GLY A N 1
ATOM 2027 C CA . GLY A 1 260 ? 14.625 42.730 5.801 1.00 71.12 260 GLY A CA 1
ATOM 2028 C C . GLY A 1 260 ? 14.453 41.211 5.882 1.00 71.12 260 GLY A C 1
ATOM 2029 O O . GLY A 1 260 ? 13.405 40.736 6.322 1.00 71.12 260 GLY A O 1
ATOM 2030 N N . TRP A 1 261 ? 15.432 40.431 5.412 1.00 81.38 261 TRP A N 1
ATOM 2031 C CA . TRP A 1 261 ? 15.484 38.996 5.682 1.00 81.38 261 TRP A CA 1
ATOM 2032 C C . TRP A 1 261 ? 16.273 38.738 6.958 1.00 81.38 261 TRP A C 1
ATOM 2034 O O . TRP A 1 261 ? 17.318 39.339 7.194 1.00 81.38 261 TRP A O 1
ATOM 2044 N N . MET A 1 262 ? 15.819 37.775 7.750 1.00 82.75 262 MET A N 1
ATOM 2045 C CA . MET A 1 262 ? 16.613 37.233 8.843 1.00 82.75 262 MET A CA 1
ATOM 2046 C C . MET A 1 262 ? 17.499 36.123 8.314 1.00 82.75 262 MET A C 1
ATOM 2048 O O . MET A 1 262 ? 17.009 35.187 7.689 1.00 82.75 262 MET A O 1
ATOM 2052 N N . LYS A 1 263 ? 18.785 36.192 8.607 1.00 84.69 263 LYS A N 1
ATOM 2053 C CA . LYS A 1 263 ? 19.774 35.189 8.256 1.00 84.69 263 LYS A CA 1
ATOM 2054 C C . LYS A 1 263 ? 20.208 34.429 9.503 1.00 84.69 263 LYS A C 1
ATOM 2056 O O . LYS A 1 263 ? 20.493 35.034 10.540 1.00 84.69 263 LYS A O 1
ATOM 2061 N N . THR A 1 264 ? 20.307 33.114 9.369 1.00 86.31 264 THR A N 1
ATOM 2062 C CA . THR A 1 264 ? 20.966 32.232 10.333 1.00 86.31 264 THR A CA 1
ATOM 2063 C C . THR A 1 264 ? 21.793 31.174 9.608 1.00 86.31 264 THR A C 1
ATOM 2065 O O . THR A 1 264 ? 21.594 30.930 8.414 1.00 86.31 264 THR A O 1
ATOM 2068 N N . THR A 1 265 ? 22.746 30.585 10.316 1.00 83.31 265 THR A N 1
ATOM 2069 C CA . THR A 1 265 ? 23.630 29.535 9.799 1.00 83.31 265 THR A CA 1
ATOM 2070 C C . THR A 1 265 ? 23.143 28.190 10.322 1.00 83.31 265 THR A C 1
ATOM 2072 O O . THR A 1 265 ? 22.752 28.096 11.483 1.00 83.31 265 THR A O 1
ATOM 2075 N N . TYR A 1 266 ? 23.161 27.171 9.468 1.00 81.00 266 TYR A N 1
ATOM 2076 C CA . TYR A 1 266 ? 22.901 25.780 9.839 1.00 81.00 266 TYR A CA 1
ATOM 2077 C C . TYR A 1 266 ? 24.139 24.937 9.541 1.00 81.00 266 TYR A C 1
ATOM 2079 O O . TYR A 1 266 ? 24.889 25.234 8.610 1.00 81.00 266 TYR A O 1
ATOM 2087 N N . PHE A 1 267 ? 24.319 23.861 10.293 1.00 72.31 267 PHE A N 1
ATOM 2088 C CA . PHE A 1 267 ? 25.432 22.927 10.174 1.00 72.31 267 PHE A CA 1
ATOM 2089 C C . PHE A 1 267 ? 24.930 21.546 9.751 1.00 72.31 267 PHE A C 1
ATOM 2091 O O . PHE A 1 267 ? 23.757 21.215 9.911 1.00 72.31 267 PHE A O 1
ATOM 2098 N N . ARG A 1 268 ? 25.830 20.694 9.249 1.00 68.31 268 ARG A N 1
ATOM 2099 C CA . ARG A 1 268 ? 25.527 19.292 8.918 1.00 68.31 268 ARG A CA 1
ATOM 2100 C C . ARG A 1 268 ? 24.901 18.538 10.089 1.00 68.31 268 ARG A C 1
ATOM 2102 O O . ARG A 1 268 ? 24.039 17.693 9.890 1.00 68.31 268 ARG A O 1
ATOM 2109 N N . GLU A 1 269 ? 25.352 18.839 11.300 1.00 68.50 269 GLU A N 1
ATOM 2110 C CA . GLU A 1 269 ? 24.865 18.245 12.548 1.00 68.50 269 GLU A CA 1
ATOM 2111 C C . GLU A 1 269 ? 23.394 18.583 12.823 1.00 68.50 269 GLU A C 1
ATOM 2113 O O . GLU A 1 269 ? 22.712 17.834 13.515 1.00 68.50 269 GLU A O 1
ATOM 2118 N N . ASP A 1 270 ? 22.882 19.665 12.229 1.00 69.25 270 ASP A N 1
ATOM 2119 C CA . ASP A 1 270 ? 21.470 20.031 12.288 1.00 69.25 270 ASP A CA 1
ATOM 2120 C C . ASP A 1 270 ? 20.615 19.220 11.287 1.00 69.25 270 ASP A C 1
ATOM 2122 O O . ASP A 1 270 ? 19.418 19.452 11.186 1.00 69.25 270 ASP A O 1
ATOM 2126 N N . PHE A 1 271 ? 21.185 18.267 10.538 1.00 69.25 271 PHE A N 1
ATOM 2127 C CA . PHE A 1 271 ? 20.459 17.346 9.650 1.00 69.25 271 PHE A CA 1
ATOM 2128 C C . PHE A 1 271 ? 20.403 15.924 10.227 1.00 69.25 271 PHE A C 1
ATOM 2130 O O . PHE A 1 271 ? 20.828 14.958 9.585 1.00 69.25 271 PHE A O 1
ATOM 2137 N N . GLU A 1 272 ? 19.864 15.773 11.437 1.00 64.56 272 GLU A N 1
ATOM 2138 C CA . GLU A 1 272 ? 19.566 14.450 12.003 1.00 64.56 272 GLU A CA 1
ATOM 2139 C C . GLU A 1 272 ? 18.590 13.706 11.069 1.00 64.56 272 GLU A C 1
ATOM 2141 O O . GLU A 1 272 ? 17.624 14.285 10.569 1.00 64.56 272 GLU A O 1
ATOM 2146 N N . ASP A 1 273 ? 18.902 12.456 10.711 1.00 66.19 273 ASP A N 1
ATOM 2147 C CA . ASP A 1 273 ? 18.177 11.678 9.691 1.00 66.19 273 ASP A CA 1
ATOM 2148 C C . ASP A 1 273 ? 17.984 12.384 8.334 1.00 66.19 273 ASP A C 1
ATOM 2150 O O . ASP A 1 273 ? 17.017 12.113 7.616 1.00 66.19 273 ASP A O 1
ATOM 2154 N N . LYS A 1 274 ? 18.911 13.278 7.949 1.00 76.25 274 LYS A N 1
ATOM 2155 C CA . LYS A 1 274 ? 18.828 14.098 6.722 1.00 76.25 274 LYS A CA 1
ATOM 2156 C C . LYS A 1 274 ? 17.670 15.107 6.740 1.00 76.25 274 LYS A C 1
ATOM 2158 O O . LYS A 1 274 ? 17.195 15.512 5.674 1.00 76.25 274 LYS A O 1
ATOM 2163 N N . LYS A 1 275 ? 17.223 15.526 7.932 1.00 81.25 275 LYS A N 1
ATOM 2164 C CA . LYS A 1 275 ? 16.115 16.470 8.136 1.00 81.25 275 LYS A CA 1
ATOM 2165 C C . LYS A 1 275 ? 16.510 17.644 9.028 1.00 81.25 275 LYS A C 1
ATOM 2167 O O . LYS A 1 275 ? 17.099 17.475 10.090 1.00 81.25 275 LYS A O 1
ATOM 2172 N N . LEU A 1 276 ? 16.085 18.829 8.615 1.00 84.00 276 LEU A N 1
ATOM 2173 C CA . LEU A 1 276 ? 16.240 20.091 9.317 1.00 84.00 276 LEU A CA 1
ATOM 2174 C C . LEU A 1 276 ? 14.855 20.659 9.632 1.00 84.00 276 LEU A C 1
ATOM 2176 O O . LEU A 1 276 ? 14.110 21.077 8.748 1.00 84.00 276 LEU A O 1
ATOM 2180 N N . MET A 1 277 ? 14.508 20.683 10.907 1.00 85.44 277 MET A N 1
ATOM 2181 C CA . MET A 1 277 ? 13.242 21.181 11.424 1.00 85.44 277 MET A CA 1
ATOM 2182 C C . MET A 1 277 ? 13.387 22.640 11.824 1.00 85.44 277 MET A C 1
ATOM 2184 O O . MET A 1 277 ? 14.193 22.960 12.692 1.00 85.44 277 MET A O 1
ATOM 2188 N N . ILE A 1 278 ? 12.566 23.510 11.242 1.00 87.69 278 ILE A N 1
ATOM 2189 C CA . ILE A 1 278 ? 12.518 24.938 11.557 1.00 87.69 278 ILE A CA 1
ATOM 2190 C C . ILE A 1 278 ? 11.196 25.242 12.256 1.00 87.69 278 ILE A C 1
ATOM 2192 O O . ILE A 1 278 ? 10.118 25.044 11.696 1.00 87.69 278 ILE A O 1
ATOM 2196 N N . GLU A 1 279 ? 11.276 25.753 13.477 1.00 87.31 279 GLU A N 1
ATOM 2197 C CA . GLU A 1 279 ? 10.136 26.159 14.294 1.00 87.31 279 GLU A CA 1
ATOM 2198 C C . GLU A 1 279 ? 10.179 27.662 14.583 1.00 87.31 279 GLU A C 1
ATOM 2200 O O . GLU A 1 279 ? 11.216 28.212 14.946 1.00 87.31 279 GLU A O 1
ATOM 2205 N N . PHE A 1 280 ? 9.032 28.324 14.466 1.00 86.38 280 PHE A N 1
ATOM 2206 C CA . PHE A 1 280 ? 8.844 29.736 14.787 1.00 86.38 280 PHE A CA 1
ATOM 2207 C C . PHE A 1 280 ? 8.012 29.855 16.057 1.00 86.38 280 PHE A C 1
ATOM 2209 O O . PHE A 1 280 ? 6.826 29.541 16.042 1.00 86.38 280 PHE A O 1
ATOM 2216 N N . ARG A 1 281 ? 8.610 30.321 17.154 1.00 84.44 281 ARG A N 1
ATOM 2217 C CA . ARG A 1 281 ? 7.930 30.447 18.450 1.00 84.44 281 ARG A CA 1
ATOM 2218 C C . ARG A 1 281 ? 7.662 31.919 18.767 1.00 84.44 281 ARG A C 1
ATOM 2220 O O . ARG A 1 281 ? 8.613 32.693 18.785 1.00 84.44 281 ARG A O 1
ATOM 2227 N N . PRO A 1 282 ? 6.413 32.350 19.001 1.00 77.06 282 PRO A N 1
ATOM 2228 C CA . PRO A 1 282 ? 6.122 33.741 19.346 1.00 77.06 282 PRO A CA 1
ATOM 2229 C C . PRO A 1 282 ? 6.688 34.087 20.729 1.00 77.06 282 PRO A C 1
ATOM 2231 O O . PRO A 1 282 ? 6.554 33.301 21.663 1.00 77.06 282 PRO A O 1
ATOM 2234 N N . THR A 1 283 ? 7.289 35.270 20.882 1.00 71.88 283 THR A N 1
ATOM 2235 C CA . THR A 1 283 ? 7.874 35.696 22.167 1.00 71.88 283 THR A CA 1
ATOM 2236 C C . THR A 1 283 ? 6.853 36.310 23.130 1.00 71.88 283 THR A C 1
ATOM 2238 O O . THR A 1 283 ? 7.084 36.245 24.329 1.00 71.88 283 THR A O 1
ATOM 2241 N N . ASN A 1 284 ? 5.722 36.860 22.648 1.00 62.22 284 ASN A N 1
ATOM 2242 C CA . ASN A 1 284 ? 4.703 37.534 23.480 1.00 62.22 284 ASN A CA 1
ATOM 2243 C C . ASN A 1 284 ? 3.283 37.505 22.869 1.00 62.22 284 ASN A C 1
ATOM 2245 O O . ASN A 1 284 ? 2.795 38.523 22.384 1.00 62.22 284 ASN A O 1
ATOM 2249 N N . GLY A 1 285 ? 2.597 36.354 22.859 1.00 59.59 285 GLY A N 1
ATOM 2250 C CA . GLY A 1 285 ? 1.182 36.275 22.426 1.00 59.59 285 GLY A CA 1
ATOM 2251 C C . GLY A 1 285 ? 0.910 36.749 20.986 1.00 59.59 285 GLY A C 1
ATOM 2252 O O . GLY A 1 285 ? -0.234 37.024 20.622 1.00 59.59 285 GLY A O 1
ATOM 2253 N N . SER A 1 286 ? 1.967 36.875 20.180 1.00 61.09 286 SER A N 1
ATOM 2254 C CA . SER A 1 286 ? 1.934 37.337 18.797 1.00 61.09 286 SER A CA 1
ATOM 2255 C C . SER A 1 286 ? 1.053 36.424 17.940 1.00 61.09 286 SER A C 1
ATOM 2257 O O . SER A 1 286 ? 0.934 35.225 18.204 1.00 61.09 286 SER A O 1
ATOM 2259 N N . LYS A 1 287 ? 0.456 36.986 16.880 1.00 65.31 287 LYS A N 1
ATOM 2260 C CA . LYS A 1 287 ? -0.281 36.219 15.860 1.00 65.31 287 LYS A CA 1
ATOM 2261 C C . LYS A 1 287 ? 0.583 35.069 15.297 1.00 65.31 287 LYS A C 1
ATOM 2263 O O . LYS A 1 287 ? 1.800 35.099 15.437 1.00 65.31 287 LYS A O 1
ATOM 2268 N N . PRO A 1 288 ? -0.003 34.048 14.650 1.00 65.75 288 PRO A N 1
ATOM 2269 C CA . PRO A 1 288 ? 0.783 33.008 13.995 1.00 65.75 288 PRO A CA 1
ATOM 2270 C C . PRO A 1 288 ? 1.773 33.602 12.987 1.00 65.75 288 PRO A C 1
ATOM 2272 O O . PRO A 1 288 ? 1.428 34.518 12.238 1.00 65.75 288 PRO A O 1
ATOM 2275 N N . PHE A 1 289 ? 2.996 33.071 12.972 1.00 73.06 289 PHE A N 1
ATOM 2276 C CA . PHE A 1 289 ? 4.017 33.490 12.023 1.00 73.06 289 PHE A CA 1
ATOM 2277 C C . PHE A 1 289 ? 3.562 33.217 10.585 1.00 73.06 289 PHE A C 1
ATOM 2279 O O . PHE A 1 289 ? 3.217 32.087 10.239 1.00 73.06 289 PHE A O 1
ATOM 2286 N N . GLU A 1 290 ? 3.588 34.246 9.741 1.00 77.25 290 GLU A N 1
ATOM 2287 C CA . GLU A 1 290 ? 3.292 34.119 8.318 1.00 77.25 290 GLU A CA 1
ATOM 2288 C C . GLU A 1 290 ? 4.595 34.201 7.522 1.00 77.25 290 GLU A C 1
ATOM 2290 O O . GLU A 1 290 ? 5.213 35.268 7.409 1.00 77.25 290 GLU A O 1
ATOM 2295 N N . LEU A 1 291 ? 5.016 33.051 6.992 1.00 81.00 291 LEU A N 1
ATOM 2296 C CA . LEU A 1 291 ? 6.188 32.942 6.134 1.00 81.00 291 LEU A CA 1
ATOM 2297 C C . LEU A 1 291 ? 5.912 33.661 4.805 1.00 81.00 291 LEU A C 1
ATOM 2299 O O . LEU A 1 291 ? 4.945 33.346 4.125 1.00 81.00 291 LEU A O 1
ATOM 2303 N N . LYS A 1 292 ? 6.770 34.618 4.442 1.00 83.56 292 LYS A N 1
ATOM 2304 C CA . LYS A 1 292 ? 6.761 35.346 3.157 1.00 83.56 292 LYS A CA 1
ATOM 2305 C C . LYS A 1 292 ? 7.940 34.970 2.263 1.00 83.56 292 LYS A C 1
ATOM 2307 O O . LYS A 1 292 ? 7.948 35.277 1.074 1.00 83.56 292 LYS A O 1
ATOM 2312 N N . GLY A 1 293 ? 8.936 34.289 2.813 1.00 84.38 293 GLY A N 1
ATOM 2313 C CA . GLY A 1 293 ? 9.948 33.627 2.015 1.00 84.38 293 GLY A CA 1
ATOM 2314 C C . GLY A 1 293 ? 10.960 32.866 2.848 1.00 84.38 293 GLY A C 1
ATOM 2315 O O . GLY A 1 293 ? 11.190 33.184 4.014 1.00 84.38 293 GLY A O 1
ATOM 2316 N N . ILE A 1 294 ? 11.570 31.864 2.235 1.00 85.56 294 ILE A N 1
ATOM 2317 C CA . ILE A 1 294 ? 12.678 31.106 2.788 1.00 85.56 294 ILE A CA 1
ATOM 2318 C C . ILE A 1 294 ? 13.670 30.766 1.673 1.00 85.56 294 ILE A C 1
ATOM 2320 O O . ILE A 1 294 ? 13.291 30.301 0.600 1.00 85.56 294 ILE A O 1
ATOM 2324 N N . GLU A 1 295 ? 14.945 31.039 1.918 1.00 85.44 295 GLU A N 1
ATOM 2325 C CA . GLU A 1 295 ? 16.037 30.805 0.979 1.00 85.44 295 GLU A CA 1
ATOM 2326 C C . GLU A 1 295 ? 17.147 30.019 1.676 1.00 85.44 295 GLU A C 1
ATOM 2328 O O . GLU A 1 295 ? 17.606 30.424 2.743 1.00 85.44 295 GLU A O 1
ATOM 2333 N N . MET A 1 296 ? 17.578 28.907 1.087 1.00 83.06 296 MET A N 1
ATOM 2334 C CA . MET A 1 296 ? 18.690 28.100 1.577 1.00 83.06 296 MET A CA 1
ATOM 2335 C C . MET A 1 296 ? 19.852 28.193 0.599 1.00 83.06 296 MET A C 1
ATOM 2337 O O . MET A 1 296 ? 19.750 27.780 -0.553 1.00 83.06 296 MET A O 1
ATOM 2341 N N . ASN A 1 297 ? 20.971 28.711 1.091 1.00 80.12 297 ASN A N 1
ATOM 2342 C CA . ASN A 1 297 ? 22.210 28.822 0.342 1.00 80.12 297 ASN A CA 1
ATOM 2343 C C . ASN A 1 297 ? 23.259 27.935 1.018 1.00 80.12 297 ASN A C 1
ATOM 2345 O O . ASN A 1 297 ? 23.766 28.329 2.076 1.00 80.12 297 ASN A O 1
ATOM 2349 N N . PRO A 1 298 ? 23.564 26.741 0.479 1.00 69.44 298 PRO A N 1
ATOM 2350 C CA . PRO A 1 298 ? 24.772 26.026 0.858 1.00 69.44 298 PRO A CA 1
ATOM 2351 C C . PRO A 1 298 ? 25.980 26.935 0.703 1.00 69.44 298 PRO A C 1
ATOM 2353 O O . PRO A 1 298 ? 26.091 27.658 -0.290 1.00 69.44 298 PRO A O 1
ATOM 2356 N N . GLU A 1 299 ? 26.910 26.862 1.644 1.00 64.75 299 GLU A N 1
ATOM 2357 C CA . GLU A 1 299 ? 28.276 27.222 1.300 1.00 64.75 299 GLU A CA 1
ATOM 2358 C C . GLU A 1 299 ? 28.763 26.169 0.304 1.00 64.75 299 GLU A C 1
ATOM 2360 O O . GLU A 1 299 ? 28.617 24.966 0.534 1.00 64.75 299 GLU A O 1
ATOM 2365 N N . ALA A 1 300 ? 29.271 26.614 -0.849 1.00 50.16 300 ALA A N 1
ATOM 2366 C CA . ALA A 1 300 ? 29.981 25.713 -1.740 1.00 50.16 300 ALA A CA 1
ATOM 2367 C C . ALA A 1 300 ? 31.076 25.055 -0.897 1.00 50.16 300 ALA A C 1
ATOM 2369 O O . ALA A 1 300 ? 31.854 25.777 -0.269 1.00 50.16 300 ALA A O 1
ATOM 2370 N N . ASN A 1 301 ? 31.097 23.717 -0.833 1.00 44.16 301 ASN A N 1
ATOM 2371 C CA . ASN A 1 301 ? 32.206 23.001 -0.210 1.00 44.16 301 ASN A CA 1
ATOM 2372 C C . ASN A 1 301 ? 33.488 23.634 -0.749 1.00 44.16 301 ASN A C 1
ATOM 2374 O O . ASN A 1 301 ? 33.657 23.694 -1.970 1.00 44.16 301 ASN A O 1
ATOM 2378 N N . GLY A 1 302 ? 34.305 24.188 0.151 1.00 40.25 302 GLY A N 1
ATOM 2379 C CA . GLY A 1 302 ? 35.557 24.833 -0.214 1.00 40.25 302 GLY A CA 1
ATOM 2380 C C . GLY A 1 302 ? 36.313 23.944 -1.196 1.00 40.25 302 GLY A C 1
ATOM 2381 O O . GLY A 1 302 ? 36.466 22.748 -0.950 1.00 40.25 302 GLY A O 1
ATOM 2382 N N . SER A 1 303 ? 36.674 24.539 -2.330 1.00 30.52 303 SER A N 1
ATOM 2383 C CA . SER A 1 303 ? 37.613 24.003 -3.318 1.00 30.52 303 SER A CA 1
ATOM 2384 C C . SER A 1 303 ? 38.868 23.435 -2.671 1.00 30.52 303 SER A C 1
ATOM 2386 O O . SER A 1 303 ? 39.379 24.125 -1.757 1.00 30.52 303 SER A O 1
#

Radius of gyration: 23.41 Å; chains: 1; bounding box: 61×65×45 Å